Protein AF-A0A9X2NM20-F1 (afdb_monomer)

Structure (mmCIF, N/CA/C/O backbone):
data_AF-A0A9X2NM20-F1
#
_entry.id   AF-A0A9X2NM20-F1
#
loop_
_atom_site.group_PDB
_atom_site.id
_atom_site.type_symbol
_atom_site.label_atom_id
_atom_site.label_alt_id
_atom_site.label_comp_id
_atom_site.label_asym_id
_atom_site.label_entity_id
_atom_site.label_seq_id
_atom_site.pdbx_PDB_ins_code
_atom_site.Cartn_x
_atom_site.Cartn_y
_atom_site.Cartn_z
_atom_site.occupancy
_atom_site.B_iso_or_equiv
_atom_site.auth_seq_id
_atom_site.auth_comp_id
_atom_site.auth_asym_id
_atom_site.auth_atom_id
_atom_site.pdbx_PDB_model_num
ATOM 1 N N . MET A 1 1 ? 55.547 -13.280 -18.357 1.00 47.56 1 MET A N 1
ATOM 2 C CA . MET A 1 1 ? 55.412 -12.237 -19.401 1.00 47.56 1 MET A CA 1
ATOM 3 C C . MET A 1 1 ? 54.208 -12.623 -20.256 1.00 47.56 1 MET A C 1
ATOM 5 O O . MET A 1 1 ? 54.202 -13.721 -20.791 1.00 47.56 1 MET A O 1
ATOM 9 N N . ASN A 1 2 ? 53.124 -11.844 -20.185 1.00 47.16 2 ASN A N 1
ATOM 10 C CA . ASN A 1 2 ? 51.736 -12.338 -20.230 1.00 47.16 2 ASN A CA 1
ATOM 11 C C . ASN A 1 2 ? 51.101 -12.424 -21.632 1.00 47.16 2 ASN A C 1
ATOM 13 O O . ASN A 1 2 ? 51.219 -11.507 -22.440 1.00 47.16 2 ASN A O 1
ATOM 17 N N . ALA A 1 3 ? 50.306 -13.479 -21.854 1.00 53.62 3 ALA A N 1
ATOM 18 C CA . ALA A 1 3 ? 49.534 -13.765 -23.073 1.00 53.62 3 ALA A CA 1
ATOM 19 C C . ALA A 1 3 ? 48.538 -12.656 -23.494 1.00 53.62 3 ALA A C 1
ATOM 21 O O . ALA A 1 3 ? 48.136 -12.591 -24.657 1.00 53.62 3 ALA A O 1
ATOM 22 N N . ALA A 1 4 ? 48.196 -11.741 -22.581 1.00 52.97 4 ALA A N 1
ATOM 23 C CA . ALA A 1 4 ? 47.388 -10.555 -22.867 1.00 52.97 4 ALA A CA 1
ATOM 24 C C . ALA A 1 4 ? 48.055 -9.596 -23.877 1.00 52.97 4 ALA A C 1
ATOM 26 O O . ALA A 1 4 ? 47.356 -8.920 -24.630 1.00 52.97 4 ALA A O 1
ATOM 27 N N . ASP A 1 5 ? 49.390 -9.580 -23.953 1.00 53.25 5 ASP A N 1
ATOM 28 C CA . ASP A 1 5 ? 50.142 -8.668 -24.828 1.00 53.25 5 ASP A CA 1
ATOM 29 C C . ASP A 1 5 ? 50.216 -9.163 -26.291 1.00 53.25 5 ASP A C 1
ATOM 31 O O . ASP A 1 5 ? 50.317 -8.386 -27.242 1.00 53.25 5 ASP A O 1
ATOM 35 N N . HIS A 1 6 ? 50.063 -10.475 -26.511 1.00 55.12 6 HIS A N 1
ATOM 36 C CA . HIS A 1 6 ? 50.000 -11.044 -27.862 1.00 55.12 6 HIS A CA 1
ATOM 37 C C . HIS A 1 6 ? 48.630 -10.843 -28.529 1.00 55.12 6 HIS A C 1
ATOM 39 O O . HIS A 1 6 ? 48.564 -10.624 -29.744 1.00 55.12 6 HIS A O 1
ATOM 45 N N . MET A 1 7 ? 47.534 -10.843 -27.761 1.00 53.00 7 MET A N 1
ATOM 46 C CA . MET A 1 7 ? 46.189 -10.626 -28.313 1.00 53.00 7 MET A CA 1
ATOM 47 C C . MET A 1 7 ? 45.904 -9.155 -28.661 1.00 53.00 7 MET A C 1
ATOM 49 O O . MET A 1 7 ? 45.261 -8.871 -29.677 1.00 53.00 7 MET A O 1
ATOM 53 N N . THR A 1 8 ? 46.423 -8.198 -27.889 1.00 55.25 8 THR A N 1
ATOM 54 C CA . THR A 1 8 ? 46.275 -6.755 -28.167 1.00 55.25 8 THR A CA 1
ATOM 55 C C . THR A 1 8 ? 47.080 -6.316 -29.396 1.00 55.25 8 THR A C 1
ATOM 57 O O . THR A 1 8 ? 46.595 -5.515 -30.205 1.00 55.25 8 THR A O 1
ATOM 60 N N . LYS A 1 9 ? 48.270 -6.897 -29.605 1.00 53.84 9 LYS A N 1
ATOM 61 C CA . LYS A 1 9 ? 49.135 -6.625 -30.766 1.00 53.84 9 LYS A CA 1
ATOM 62 C C . LYS A 1 9 ? 48.526 -7.131 -32.079 1.00 53.84 9 LYS A C 1
ATOM 64 O O . LYS A 1 9 ? 48.524 -6.402 -33.072 1.00 53.84 9 LYS A O 1
ATOM 69 N N . GLY A 1 10 ? 47.919 -8.322 -32.078 1.00 55.28 10 GLY A N 1
ATOM 70 C CA . GLY A 1 10 ? 47.218 -8.874 -33.248 1.00 55.28 10 GLY A CA 1
ATOM 71 C C . GLY A 1 10 ? 46.002 -8.041 -33.679 1.00 55.28 10 GLY A C 1
ATOM 72 O O . GLY A 1 10 ? 45.815 -7.765 -34.868 1.00 55.28 10 GLY A O 1
ATOM 73 N N . ARG A 1 11 ? 45.215 -7.547 -32.713 1.00 53.44 11 ARG A N 1
ATOM 74 C CA . ARG A 1 11 ? 44.023 -6.728 -32.985 1.00 53.44 11 ARG A CA 1
ATOM 75 C C . ARG A 1 11 ? 44.385 -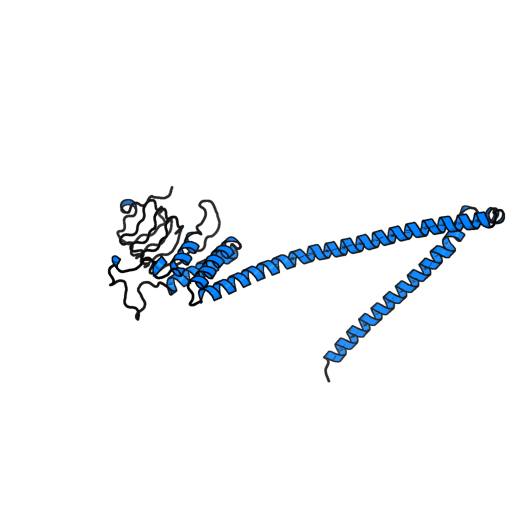5.345 -33.547 1.00 53.44 11 ARG A C 1
ATOM 77 O O . ARG A 1 11 ? 43.773 -4.938 -34.535 1.00 53.44 11 ARG A O 1
ATOM 84 N N . ARG A 1 12 ? 45.430 -4.689 -33.010 1.00 54.16 12 ARG A N 1
ATOM 85 C CA . ARG A 1 12 ? 45.984 -3.412 -33.525 1.00 54.16 12 ARG A CA 1
ATOM 86 C C . ARG A 1 12 ? 46.560 -3.522 -34.943 1.00 54.16 12 ARG A C 1
ATOM 88 O O . ARG A 1 12 ? 46.407 -2.592 -35.732 1.00 54.16 12 ARG A O 1
ATOM 95 N N . MET A 1 13 ? 47.188 -4.645 -35.299 1.00 53.97 13 MET A N 1
ATOM 96 C CA . MET A 1 13 ? 47.692 -4.843 -36.667 1.00 53.97 13 MET A CA 1
ATOM 97 C C . MET A 1 13 ? 46.561 -5.029 -37.691 1.00 53.97 13 MET A C 1
ATOM 99 O O . MET A 1 13 ? 46.682 -4.564 -38.824 1.00 53.97 13 MET A O 1
ATOM 103 N N . SER A 1 14 ? 45.447 -5.666 -37.309 1.00 57.41 14 SER A N 1
ATOM 104 C CA . SER A 1 14 ? 44.310 -5.888 -38.217 1.00 57.41 14 SER A CA 1
ATOM 105 C C . SER A 1 14 ? 43.528 -4.606 -38.533 1.00 57.41 14 SER A C 1
ATOM 107 O O . SER A 1 14 ? 43.127 -4.392 -39.677 1.00 57.41 14 SER A O 1
ATOM 109 N N . THR A 1 15 ? 43.355 -3.718 -37.548 1.00 58.53 15 THR A N 1
ATOM 110 C CA . THR A 1 15 ? 42.676 -2.428 -37.728 1.00 58.53 15 THR A CA 1
ATOM 111 C C . THR A 1 15 ? 43.525 -1.462 -38.547 1.00 58.53 15 THR A C 1
ATOM 113 O O . THR A 1 15 ? 42.990 -0.779 -39.416 1.00 58.53 15 THR A O 1
ATOM 116 N N . SER A 1 16 ? 44.848 -1.474 -38.352 1.00 65.81 16 SER A N 1
ATOM 117 C CA . SER A 1 16 ? 45.787 -0.680 -39.153 1.00 65.81 16 SER A CA 1
ATOM 118 C C . SER A 1 16 ? 45.801 -1.109 -40.627 1.00 65.81 16 SER A C 1
ATOM 120 O O . SER A 1 16 ? 45.670 -0.270 -41.516 1.00 65.81 16 SER A O 1
ATOM 122 N N . ARG A 1 17 ? 45.830 -2.421 -40.913 1.00 75.69 17 ARG A N 1
ATOM 123 C CA . ARG A 1 17 ? 45.740 -2.927 -42.297 1.00 75.69 17 ARG A CA 1
ATOM 124 C C . ARG A 1 17 ? 44.428 -2.534 -42.980 1.00 75.69 17 ARG A C 1
ATOM 126 O O . ARG A 1 17 ? 44.466 -2.109 -44.129 1.00 75.69 17 ARG A O 1
ATOM 133 N N . ARG A 1 18 ? 43.294 -2.610 -42.269 1.00 72.12 18 ARG A N 1
ATOM 134 C CA . ARG A 1 18 ? 41.985 -2.172 -42.790 1.00 72.12 18 ARG A CA 1
ATOM 135 C C . ARG A 1 18 ? 41.951 -0.668 -43.078 1.00 72.12 18 ARG A C 1
ATOM 137 O O . ARG A 1 18 ? 41.458 -0.270 -44.129 1.00 72.12 18 ARG A O 1
ATOM 144 N N . ALA A 1 19 ? 42.513 0.154 -42.193 1.00 72.56 19 ALA A N 1
ATOM 145 C CA . ALA A 1 19 ? 42.592 1.600 -42.393 1.00 72.56 19 ALA A CA 1
ATOM 146 C C . ALA A 1 19 ? 43.445 1.970 -43.620 1.00 72.56 19 ALA A C 1
ATOM 148 O O . ALA A 1 19 ? 43.026 2.794 -44.429 1.00 72.56 19 ALA A O 1
ATOM 149 N N . ILE A 1 20 ? 44.592 1.307 -43.810 1.00 83.00 20 ILE A N 1
ATOM 150 C CA . ILE A 1 20 ? 45.470 1.524 -44.971 1.00 83.00 20 ILE A CA 1
ATOM 151 C C . ILE A 1 20 ? 44.769 1.119 -46.275 1.00 83.00 20 ILE A C 1
ATOM 153 O O . ILE A 1 20 ? 44.799 1.877 -47.243 1.00 83.00 20 ILE A O 1
ATOM 157 N N . THR A 1 21 ? 44.089 -0.033 -46.311 1.00 82.69 21 THR A N 1
ATOM 158 C CA . THR A 1 21 ? 43.344 -0.456 -47.511 1.00 82.69 21 THR A CA 1
ATOM 159 C C . THR A 1 21 ? 42.208 0.501 -47.860 1.00 82.69 21 THR A C 1
ATOM 161 O O . THR A 1 21 ? 42.001 0.796 -49.033 1.00 82.69 21 THR A O 1
ATOM 164 N N . VAL A 1 22 ? 41.501 1.033 -46.858 1.00 80.75 22 VAL A N 1
ATOM 165 C CA . VAL A 1 22 ? 40.428 2.013 -47.078 1.00 80.75 22 VAL A CA 1
ATOM 166 C C . VAL A 1 22 ? 40.994 3.330 -47.609 1.00 80.75 22 VAL A C 1
ATOM 168 O O . VAL A 1 22 ? 40.450 3.882 -48.561 1.00 80.75 22 VAL A O 1
ATOM 171 N N . ALA A 1 23 ? 42.115 3.803 -47.059 1.00 79.12 23 ALA A N 1
ATOM 172 C CA . ALA A 1 23 ? 42.770 5.024 -47.523 1.00 79.12 23 ALA A CA 1
ATOM 173 C C . ALA A 1 23 ? 43.282 4.909 -48.972 1.00 79.12 23 ALA A C 1
ATOM 175 O O . ALA A 1 23 ? 43.113 5.843 -49.753 1.00 79.12 23 ALA A O 1
ATOM 176 N N . LEU A 1 24 ? 43.854 3.759 -49.353 1.00 87.88 24 LEU A N 1
ATOM 177 C CA . LEU A 1 24 ? 44.312 3.498 -50.726 1.00 87.88 24 LEU A CA 1
ATOM 178 C C . LEU A 1 24 ? 43.156 3.407 -51.730 1.00 87.88 24 LEU A C 1
ATOM 180 O O . LEU A 1 24 ? 43.259 3.914 -52.844 1.00 87.88 24 LEU A O 1
ATOM 184 N N . LEU A 1 25 ? 42.039 2.784 -51.348 1.00 85.62 25 LEU A N 1
ATOM 185 C CA . LEU A 1 25 ? 40.850 2.743 -52.201 1.00 85.62 25 LEU A CA 1
ATOM 186 C C . LEU A 1 25 ? 40.234 4.137 -52.370 1.00 85.62 25 LEU A C 1
ATOM 188 O O . LEU A 1 25 ? 39.820 4.491 -53.472 1.00 85.62 25 LEU A O 1
ATOM 192 N N . ALA A 1 26 ? 40.224 4.946 -51.309 1.00 76.94 26 ALA A N 1
ATOM 193 C CA . ALA A 1 26 ? 39.744 6.322 -51.365 1.00 76.94 26 ALA A CA 1
ATOM 194 C C . ALA A 1 26 ? 40.619 7.207 -52.271 1.00 76.94 26 ALA A C 1
ATOM 196 O O . ALA A 1 26 ? 40.085 7.983 -53.064 1.00 76.94 26 ALA A O 1
ATOM 197 N N . SER A 1 27 ? 41.949 7.072 -52.210 1.00 83.31 27 SER A N 1
ATOM 198 C CA . SER A 1 27 ? 42.856 7.837 -53.076 1.00 83.31 27 SER A CA 1
ATOM 199 C C . SER A 1 27 ? 42.759 7.415 -54.545 1.00 83.31 27 SER A C 1
ATOM 201 O O . SER A 1 27 ? 42.748 8.275 -55.426 1.00 83.31 27 SER A O 1
ATOM 203 N N . LEU A 1 28 ? 42.609 6.116 -54.823 1.00 89.94 28 LEU A N 1
ATOM 204 C CA . LEU A 1 28 ? 42.392 5.610 -56.179 1.00 89.94 28 LEU A CA 1
ATOM 205 C C . LEU A 1 28 ? 41.055 6.095 -56.760 1.00 89.94 28 LEU A C 1
ATOM 207 O O . LEU A 1 28 ? 41.001 6.516 -57.915 1.00 89.94 28 LEU A O 1
ATOM 211 N N . ALA A 1 29 ? 39.991 6.087 -55.954 1.00 81.81 29 ALA A N 1
ATOM 212 C CA . ALA A 1 29 ? 38.688 6.610 -56.353 1.00 81.81 29 ALA A CA 1
ATOM 213 C C . ALA A 1 29 ? 38.750 8.116 -56.661 1.00 81.81 29 ALA A C 1
ATOM 215 O O . ALA A 1 29 ? 38.189 8.559 -57.662 1.00 81.81 29 ALA A O 1
ATOM 216 N N . LEU A 1 30 ? 39.487 8.892 -55.858 1.00 82.81 30 LEU A N 1
ATOM 217 C CA . LEU A 1 30 ? 39.700 10.323 -56.090 1.00 82.81 30 LEU A CA 1
ATOM 218 C C . LEU A 1 30 ? 40.484 10.592 -57.387 1.00 82.81 30 LEU A C 1
ATOM 220 O O . LEU A 1 30 ? 40.147 11.503 -58.139 1.00 82.81 30 LEU A O 1
ATOM 224 N N . LEU A 1 31 ? 41.502 9.784 -57.686 1.00 85.44 31 LEU A N 1
ATOM 225 C CA . LEU A 1 31 ? 42.258 9.883 -58.938 1.00 85.44 31 LEU A CA 1
ATOM 226 C C . LEU A 1 31 ? 41.392 9.560 -60.162 1.00 85.44 31 LEU A C 1
ATOM 228 O O . LEU A 1 31 ? 41.393 10.317 -61.134 1.00 85.44 31 LEU A O 1
ATOM 232 N N . ALA A 1 32 ? 40.618 8.473 -60.103 1.00 81.44 32 ALA A N 1
ATOM 233 C CA . ALA A 1 32 ? 39.680 8.108 -61.164 1.00 81.44 32 ALA A CA 1
ATOM 234 C C . ALA A 1 32 ? 38.622 9.203 -61.386 1.00 81.44 32 ALA A C 1
ATOM 236 O O . ALA A 1 32 ? 38.262 9.511 -62.522 1.00 81.44 32 ALA A O 1
ATOM 237 N N . PHE A 1 33 ? 38.175 9.839 -60.304 1.00 79.69 33 PHE A N 1
ATOM 238 C CA . PHE A 1 33 ? 37.236 10.951 -60.330 1.00 79.69 33 PHE A CA 1
ATOM 239 C C . PHE A 1 33 ? 37.792 12.189 -61.051 1.00 79.69 33 PHE A C 1
ATOM 241 O O . PHE A 1 33 ? 37.138 12.730 -61.945 1.00 79.69 33 PHE A O 1
ATOM 248 N N . VAL A 1 34 ? 39.021 12.602 -60.726 1.00 80.19 34 VAL A N 1
ATOM 249 C CA . VAL A 1 34 ? 39.691 13.732 -61.394 1.00 80.19 34 VAL A CA 1
ATOM 250 C C . VAL A 1 34 ? 39.911 13.441 -62.881 1.00 80.19 34 VAL A C 1
ATOM 252 O O . VAL A 1 34 ? 39.651 14.303 -63.721 1.00 80.19 34 VAL A O 1
ATOM 255 N N . ALA A 1 35 ? 40.319 12.217 -63.228 1.00 79.12 35 ALA A N 1
ATOM 256 C CA . ALA A 1 35 ? 40.476 11.804 -64.622 1.00 79.12 35 ALA A CA 1
ATOM 257 C C . ALA A 1 35 ? 39.140 11.835 -65.388 1.00 79.12 35 ALA A C 1
ATOM 259 O O . ALA A 1 35 ? 39.087 12.287 -66.530 1.00 79.12 35 ALA A O 1
ATOM 260 N N . CYS A 1 36 ? 38.047 11.417 -64.749 1.00 78.12 36 CYS A N 1
ATOM 261 C CA . CYS A 1 36 ? 36.710 11.466 -65.332 1.00 78.12 36 CYS A CA 1
ATOM 262 C C . CYS A 1 36 ? 36.299 12.910 -65.671 1.00 78.12 36 CYS A C 1
ATOM 264 O O . CYS A 1 36 ? 35.912 13.195 -66.800 1.00 78.12 36 CYS A O 1
ATOM 266 N N . ILE A 1 37 ? 36.482 13.858 -64.750 1.00 76.00 37 ILE A N 1
ATOM 267 C CA . ILE A 1 37 ? 36.138 15.270 -64.994 1.00 76.00 37 ILE A CA 1
ATOM 268 C C . ILE A 1 37 ? 37.028 15.897 -66.077 1.00 76.00 37 ILE A C 1
ATOM 270 O O . ILE A 1 37 ? 36.540 16.671 -66.897 1.00 76.00 37 ILE A O 1
ATOM 274 N N . ALA A 1 38 ? 38.320 15.560 -66.107 1.00 76.38 38 ALA A N 1
ATOM 275 C CA . ALA A 1 38 ? 39.267 16.162 -67.043 1.00 76.38 38 ALA A CA 1
ATOM 276 C C . ALA A 1 38 ? 39.129 15.632 -68.482 1.00 76.38 38 ALA A C 1
ATOM 278 O O . ALA A 1 38 ? 39.274 16.395 -69.437 1.00 76.38 38 ALA A O 1
ATOM 279 N N . PHE A 1 39 ? 38.862 14.334 -68.656 1.00 80.81 39 PHE A N 1
ATOM 280 C CA . PHE A 1 39 ? 38.941 13.682 -69.969 1.00 80.81 39 PHE A CA 1
ATOM 281 C C . PHE A 1 39 ? 37.581 13.352 -70.586 1.00 80.81 39 PHE A C 1
ATOM 283 O O . PHE A 1 39 ? 37.457 13.332 -71.813 1.00 80.81 39 PHE A O 1
ATOM 290 N N . LEU A 1 40 ? 36.551 13.119 -69.771 1.00 78.81 40 LEU A N 1
ATOM 291 C CA . LEU A 1 40 ? 35.248 12.668 -70.258 1.00 78.81 40 LEU A CA 1
ATOM 292 C C . LEU A 1 40 ? 34.496 13.742 -71.072 1.00 78.81 40 LEU A C 1
ATOM 294 O O . LEU A 1 40 ? 33.964 13.383 -72.121 1.00 78.81 40 LEU A O 1
ATOM 298 N N . PRO A 1 41 ? 34.528 15.048 -70.726 1.00 79.31 41 PRO A N 1
ATOM 299 C CA . PRO A 1 41 ? 33.932 16.094 -71.565 1.00 79.31 41 PRO A CA 1
ATOM 300 C C . PRO A 1 41 ? 34.521 16.146 -72.982 1.00 79.31 41 PRO A C 1
ATOM 302 O O . PRO A 1 41 ? 33.793 16.226 -73.970 1.00 79.31 41 PRO A O 1
ATOM 305 N N . ALA A 1 42 ? 35.848 16.040 -73.092 1.00 76.44 42 ALA A N 1
ATOM 306 C CA . ALA A 1 42 ? 36.543 16.034 -74.376 1.00 76.44 42 ALA A CA 1
ATOM 307 C C . ALA A 1 42 ? 36.265 14.751 -75.180 1.00 76.44 42 ALA A C 1
ATOM 309 O O . ALA A 1 42 ? 36.197 14.795 -76.409 1.00 76.44 42 ALA A O 1
ATOM 310 N N . LEU A 1 43 ? 36.096 13.611 -74.500 1.00 78.38 43 LEU A N 1
ATOM 311 C CA . LEU A 1 43 ? 35.732 12.340 -75.127 1.00 78.38 43 LEU A CA 1
ATOM 312 C C . LEU A 1 43 ? 34.307 12.383 -75.695 1.00 78.38 43 LEU A C 1
ATOM 314 O O . LEU A 1 43 ? 34.112 12.013 -76.850 1.00 78.38 43 LEU A O 1
ATOM 318 N N . VAL A 1 44 ? 33.338 12.878 -74.919 1.00 75.62 44 VAL A N 1
ATOM 319 C CA . VAL A 1 44 ? 31.928 12.989 -75.332 1.00 75.62 44 VAL A CA 1
ATOM 320 C C . VAL A 1 44 ? 31.792 13.877 -76.566 1.00 75.62 44 VAL A C 1
ATOM 322 O O . VAL A 1 44 ? 31.185 13.455 -77.543 1.00 75.62 44 VAL A O 1
ATOM 325 N N . ILE A 1 45 ? 32.441 15.045 -76.590 1.00 72.62 45 ILE A N 1
ATOM 326 C CA . ILE A 1 45 ? 32.404 15.951 -77.753 1.00 72.62 45 ILE A CA 1
ATOM 327 C C . ILE A 1 45 ? 32.984 15.290 -79.012 1.00 72.62 45 ILE A C 1
ATOM 329 O O . ILE A 1 45 ? 32.440 15.452 -80.105 1.00 72.62 45 ILE A O 1
ATOM 333 N N . ARG A 1 46 ? 34.080 14.526 -78.881 1.00 71.56 46 ARG A N 1
ATOM 334 C CA . ARG A 1 46 ? 34.686 13.813 -80.021 1.00 71.56 46 ARG A CA 1
ATOM 335 C C . ARG A 1 46 ? 33.786 12.712 -80.573 1.00 71.56 46 ARG A C 1
ATOM 337 O O . ARG A 1 46 ? 33.801 12.498 -81.784 1.00 71.56 46 ARG A O 1
ATOM 344 N N . VAL A 1 47 ? 33.064 12.009 -79.700 1.00 74.00 47 VAL A N 1
ATOM 345 C CA . VAL A 1 47 ? 32.160 10.914 -80.078 1.00 74.00 47 VAL A CA 1
ATOM 346 C C . VAL A 1 47 ? 30.856 11.454 -80.672 1.00 74.00 47 VAL A C 1
ATOM 348 O O . VAL A 1 47 ? 30.401 10.919 -81.676 1.00 74.00 47 VAL A O 1
ATOM 351 N N . ASP A 1 48 ? 30.296 12.524 -80.106 1.00 66.44 48 ASP A N 1
ATOM 352 C CA . ASP A 1 48 ? 28.970 13.047 -80.467 1.00 66.44 48 ASP A CA 1
ATOM 353 C C . ASP A 1 48 ? 28.987 13.945 -81.721 1.00 66.44 48 ASP A C 1
ATOM 355 O O . ASP A 1 48 ? 28.159 13.804 -82.616 1.00 66.44 48 ASP A O 1
ATOM 359 N N . ILE A 1 49 ? 29.979 14.836 -81.853 1.00 62.03 49 ILE A N 1
ATOM 360 C CA . ILE A 1 49 ? 30.049 15.811 -82.964 1.00 62.03 49 ILE A CA 1
ATOM 361 C C . ILE A 1 49 ? 30.881 15.276 -84.153 1.00 62.03 49 ILE A C 1
ATOM 363 O O . ILE A 1 49 ? 30.798 15.795 -85.272 1.00 62.03 49 ILE A O 1
ATOM 367 N N . GLY A 1 50 ? 31.658 14.207 -83.939 1.00 63.72 50 GLY A N 1
ATOM 368 C CA . GLY A 1 50 ? 32.547 13.597 -84.928 1.00 63.72 50 GLY A CA 1
ATOM 369 C C . GLY A 1 50 ? 33.840 14.397 -85.161 1.00 63.72 50 GLY A C 1
ATOM 370 O O . GLY A 1 50 ? 33.850 15.628 -85.239 1.00 63.72 50 GLY A O 1
ATOM 371 N N . SER A 1 51 ? 34.968 13.693 -85.312 1.00 60.69 51 SER A N 1
ATOM 372 C CA . SER A 1 51 ? 36.321 14.285 -85.393 1.00 60.69 51 SER A CA 1
ATOM 373 C C . SER A 1 51 ? 36.509 15.314 -86.520 1.00 60.69 51 SER A C 1
ATOM 375 O O . SER A 1 51 ? 37.371 16.191 -86.419 1.00 60.69 51 SER A O 1
ATOM 377 N N . SER A 1 52 ? 35.690 15.239 -87.569 1.00 55.66 52 SER A N 1
ATOM 378 C CA . SER A 1 52 ? 35.738 16.123 -88.735 1.00 55.66 52 SER A CA 1
ATOM 379 C C . SER A 1 52 ? 35.159 17.520 -88.476 1.00 55.66 52 SER A C 1
ATOM 381 O O . SER A 1 52 ? 35.680 18.483 -89.029 1.00 55.66 52 SER A O 1
ATOM 383 N N . ARG A 1 53 ? 34.138 17.664 -87.615 1.00 56.41 53 ARG A N 1
ATOM 384 C CA . ARG A 1 53 ? 33.545 18.971 -87.253 1.00 56.41 53 ARG A CA 1
ATOM 385 C C . ARG A 1 53 ? 34.296 19.672 -86.122 1.00 56.41 53 ARG A C 1
ATOM 387 O O . ARG A 1 53 ? 34.329 20.896 -86.080 1.00 56.41 53 ARG A O 1
ATOM 394 N N . VAL A 1 54 ? 34.972 18.922 -85.252 1.00 59.62 54 VAL A N 1
ATOM 395 C CA . VAL A 1 54 ? 35.821 19.495 -84.188 1.00 59.62 54 VAL A CA 1
ATOM 396 C C . VAL A 1 54 ? 37.000 20.286 -84.773 1.00 59.62 54 VAL A C 1
ATOM 398 O O . VAL A 1 54 ? 37.396 21.302 -84.214 1.00 59.62 54 VAL A O 1
ATOM 401 N N . LYS A 1 55 ? 37.527 19.872 -85.935 1.00 60.25 55 LYS A N 1
ATOM 402 C CA . LYS A 1 55 ? 38.607 20.586 -86.643 1.00 60.25 55 LYS A CA 1
ATOM 403 C C . LYS A 1 55 ? 38.176 21.925 -87.253 1.00 60.25 55 LYS A C 1
ATOM 405 O O . LYS A 1 55 ? 39.042 22.717 -87.605 1.00 60.25 55 LYS A O 1
ATOM 410 N N . THR A 1 56 ? 36.872 22.166 -87.393 1.00 58.09 56 THR A N 1
ATOM 411 C CA . THR A 1 56 ? 36.314 23.397 -87.976 1.00 58.09 56 THR A CA 1
ATOM 412 C C . THR A 1 56 ? 35.785 24.384 -86.931 1.00 58.09 56 THR A C 1
ATOM 414 O O . THR A 1 56 ? 35.366 25.473 -87.304 1.00 58.09 56 THR A O 1
ATOM 417 N N . MET A 1 57 ? 35.791 24.027 -85.640 1.00 60.88 57 MET A N 1
ATOM 418 C CA . MET A 1 57 ? 35.347 24.907 -84.550 1.00 60.88 57 MET A CA 1
ATOM 419 C C . MET A 1 57 ? 36.460 25.871 -84.134 1.00 60.88 57 MET A C 1
ATOM 421 O O . MET A 1 57 ? 37.635 25.499 -84.091 1.00 60.88 57 MET A O 1
ATOM 425 N N . SER A 1 58 ? 36.095 27.103 -83.776 1.00 70.00 58 SER A N 1
ATOM 426 C CA . SER A 1 58 ? 37.044 28.036 -83.168 1.00 70.00 58 SER A CA 1
ATOM 427 C C . SER A 1 58 ? 37.483 27.524 -81.787 1.00 70.00 58 SER A C 1
ATOM 429 O O . SER A 1 58 ? 36.713 26.884 -81.063 1.00 70.00 58 SER A O 1
ATOM 431 N N . ALA A 1 59 ? 38.728 27.805 -81.386 1.00 72.38 59 ALA A N 1
ATOM 432 C CA . ALA A 1 59 ? 39.273 27.343 -80.102 1.00 72.38 59 ALA A CA 1
ATOM 433 C C . ALA A 1 59 ? 38.408 27.767 -78.893 1.00 72.38 59 ALA A C 1
ATOM 435 O O . ALA A 1 59 ? 38.344 27.064 -77.884 1.00 72.38 59 ALA A O 1
ATOM 436 N N . THR A 1 60 ? 37.695 28.888 -79.020 1.00 72.00 60 THR A N 1
ATOM 437 C CA . THR A 1 60 ? 36.762 29.430 -78.027 1.00 72.00 60 THR A CA 1
ATOM 438 C C . THR A 1 60 ? 35.450 28.642 -77.923 1.00 72.00 60 THR A C 1
ATOM 440 O O . THR A 1 60 ? 34.945 28.445 -76.816 1.00 72.00 60 THR A O 1
ATOM 443 N N . GLU A 1 61 ? 34.909 28.133 -79.033 1.00 72.62 61 GLU A N 1
ATOM 444 C CA . GLU A 1 61 ? 33.678 27.318 -79.043 1.00 72.62 61 GLU A CA 1
ATOM 445 C C . GLU A 1 61 ? 33.919 25.913 -78.471 1.00 72.62 61 GLU A C 1
ATOM 447 O O . GLU A 1 61 ? 33.090 25.377 -77.739 1.00 72.62 61 GLU A O 1
ATOM 452 N N . TYR A 1 62 ? 35.091 25.327 -78.732 1.00 73.06 62 TYR A N 1
ATOM 453 C CA . TYR A 1 62 ? 35.471 24.046 -78.131 1.00 73.06 62 TYR A CA 1
ATOM 454 C C . TYR A 1 62 ? 35.673 24.166 -76.611 1.00 73.06 62 TYR A C 1
ATOM 456 O O . TYR A 1 62 ? 35.193 23.327 -75.847 1.00 73.06 62 TYR A O 1
ATOM 464 N N . ALA A 1 63 ? 36.340 25.232 -76.153 1.00 72.50 63 ALA A N 1
ATOM 465 C CA . ALA A 1 63 ? 36.582 25.464 -74.729 1.00 72.50 63 ALA A CA 1
ATOM 466 C C . ALA A 1 63 ? 35.281 25.678 -73.932 1.00 72.50 63 ALA A C 1
ATOM 468 O O . ALA A 1 63 ? 35.140 25.158 -72.824 1.00 72.50 63 ALA A O 1
ATOM 469 N N . THR A 1 64 ? 34.310 26.398 -74.498 1.00 73.88 64 THR A N 1
ATOM 470 C CA . THR A 1 64 ? 33.002 26.634 -73.862 1.00 73.88 64 THR A CA 1
ATOM 471 C C . THR A 1 64 ? 32.150 25.364 -73.788 1.00 73.88 64 THR A C 1
ATOM 473 O O . THR A 1 64 ? 31.565 25.095 -72.737 1.00 73.88 64 THR A O 1
ATOM 476 N N . ALA A 1 65 ? 32.147 24.532 -74.836 1.00 70.69 65 ALA A N 1
ATOM 477 C CA . ALA A 1 65 ? 31.451 23.241 -74.837 1.00 70.69 65 ALA A CA 1
ATOM 478 C C . ALA A 1 65 ? 32.027 22.259 -73.799 1.00 70.69 65 ALA A C 1
ATOM 480 O O . ALA A 1 65 ? 31.279 21.659 -73.024 1.00 70.69 65 ALA A O 1
ATOM 481 N N . VAL A 1 66 ? 33.360 22.142 -73.723 1.00 75.56 66 VAL A N 1
ATOM 482 C CA . VAL A 1 66 ? 34.048 21.310 -72.717 1.00 75.56 66 VAL A CA 1
ATOM 483 C C . VAL A 1 66 ? 33.714 21.780 -71.298 1.00 75.56 66 VAL A C 1
ATOM 485 O O . VAL A 1 66 ? 33.390 20.959 -70.438 1.00 75.56 66 VAL A O 1
ATOM 488 N N . ASN A 1 67 ? 33.747 23.093 -71.052 1.00 73.62 67 ASN A N 1
ATOM 489 C CA . ASN A 1 67 ? 33.480 23.656 -69.728 1.00 73.62 67 ASN A CA 1
ATOM 490 C C . ASN A 1 67 ? 32.014 23.467 -69.288 1.00 73.62 67 ASN A C 1
ATOM 492 O O . ASN A 1 67 ? 31.749 23.192 -68.121 1.00 73.62 67 ASN A O 1
ATOM 496 N N . SER A 1 68 ? 31.056 23.551 -70.218 1.00 75.75 68 SER A N 1
ATOM 497 C CA . SER A 1 68 ? 29.629 23.335 -69.933 1.00 75.75 68 SER A CA 1
ATOM 498 C C . SER A 1 68 ? 29.314 21.885 -69.526 1.00 75.75 68 SER A C 1
ATOM 500 O O . SER A 1 68 ? 28.618 21.650 -68.530 1.00 75.75 68 SER A O 1
ATOM 502 N N . ILE A 1 69 ? 29.887 20.903 -70.235 1.00 74.06 69 ILE A N 1
ATOM 503 C CA . ILE A 1 69 ? 29.753 19.477 -69.892 1.00 74.06 69 ILE A CA 1
ATOM 504 C C . ILE A 1 69 ? 30.453 19.183 -68.558 1.00 74.06 69 ILE A C 1
ATOM 506 O O . ILE A 1 69 ? 29.892 18.489 -67.709 1.00 74.06 69 ILE A O 1
ATOM 510 N N . GLY A 1 70 ? 31.638 19.765 -68.333 1.00 75.62 70 GLY A N 1
ATOM 511 C CA . GLY A 1 70 ? 32.349 19.675 -67.055 1.00 75.62 70 GLY A CA 1
ATOM 512 C C . GLY A 1 70 ? 31.522 20.205 -65.876 1.00 75.62 70 GLY A C 1
ATOM 513 O O . GLY A 1 70 ? 31.411 19.533 -64.851 1.00 75.62 70 GLY A O 1
ATOM 514 N N . GLY A 1 71 ? 30.872 21.362 -66.039 1.00 72.88 71 GLY A N 1
ATOM 515 C CA . GLY A 1 71 ? 29.981 21.946 -65.030 1.00 72.88 71 GLY A CA 1
ATOM 516 C C . GLY A 1 71 ? 28.753 21.082 -64.716 1.00 72.88 71 GLY A C 1
ATOM 517 O O . GLY A 1 71 ? 28.401 20.918 -63.548 1.00 72.88 71 GLY A O 1
ATOM 518 N N . SER A 1 72 ? 28.142 20.467 -65.732 1.00 75.19 72 SER A N 1
ATOM 519 C CA . SER A 1 72 ? 26.971 19.589 -65.559 1.00 75.19 72 SER A CA 1
ATOM 520 C C . SER A 1 72 ? 27.326 18.273 -64.854 1.00 75.19 72 SER A C 1
ATOM 522 O O . SER A 1 72 ? 26.592 17.816 -63.976 1.00 75.19 72 SER A O 1
ATOM 524 N N . LEU A 1 73 ? 28.485 17.686 -65.178 1.00 74.69 73 LEU A N 1
ATOM 525 C CA . LEU A 1 73 ? 29.004 16.497 -64.490 1.00 74.69 73 LEU A CA 1
ATOM 526 C C . LEU A 1 73 ? 29.280 16.785 -63.010 1.00 74.69 73 LEU A C 1
ATOM 528 O O . LEU A 1 73 ? 28.861 16.012 -62.147 1.00 74.69 73 LEU A O 1
ATOM 532 N N . LEU A 1 74 ? 29.922 17.919 -62.708 1.00 78.56 74 LEU A N 1
ATOM 533 C CA . LEU A 1 74 ? 30.176 18.362 -61.333 1.00 78.56 74 LEU A CA 1
ATOM 534 C C . LEU A 1 74 ? 28.878 18.508 -60.523 1.00 78.56 74 LEU A C 1
ATOM 536 O O . LEU A 1 74 ? 28.820 18.056 -59.379 1.00 78.56 74 LEU A O 1
ATOM 540 N N . GLN A 1 75 ? 27.823 19.076 -61.113 1.00 76.25 75 GLN A N 1
ATOM 541 C CA . GLN A 1 75 ? 26.512 19.190 -60.462 1.00 76.25 75 GLN A CA 1
ATOM 542 C C . GLN A 1 75 ? 25.854 17.824 -60.215 1.00 76.25 75 GLN A C 1
ATOM 544 O O . GLN A 1 75 ? 25.334 17.587 -59.124 1.00 76.25 75 GLN A O 1
ATOM 549 N N . GLY A 1 76 ? 25.917 16.902 -61.182 1.00 78.62 76 GLY A N 1
ATOM 550 C CA . GLY A 1 76 ? 25.387 15.543 -61.023 1.00 78.62 76 GLY A CA 1
ATOM 551 C C . GLY A 1 76 ? 26.079 14.766 -59.898 1.00 78.62 76 GLY A C 1
ATOM 552 O O . GLY A 1 76 ? 25.424 14.119 -59.080 1.00 78.62 76 GLY A O 1
ATOM 553 N N . ILE A 1 77 ? 27.404 14.899 -59.797 1.00 81.25 77 ILE A N 1
ATOM 554 C CA . ILE A 1 77 ? 28.194 14.322 -58.705 1.00 81.25 77 ILE A CA 1
ATOM 555 C C . ILE A 1 77 ? 27.804 14.940 -57.360 1.00 81.25 77 ILE A C 1
ATOM 557 O O . ILE A 1 77 ? 27.610 14.211 -56.386 1.00 81.25 77 ILE A O 1
ATOM 561 N N . ALA A 1 78 ? 27.685 16.269 -57.294 1.00 76.25 78 ALA A N 1
ATOM 562 C CA . ALA A 1 78 ? 27.283 16.957 -56.072 1.00 76.25 78 ALA A CA 1
ATOM 563 C C . ALA A 1 78 ? 25.913 16.456 -55.582 1.00 76.25 78 ALA A C 1
ATOM 565 O O . ALA A 1 78 ? 25.754 16.164 -54.396 1.00 76.25 78 ALA A O 1
ATOM 566 N N . GLY A 1 79 ? 24.958 16.247 -56.496 1.00 82.12 79 GLY A N 1
ATOM 567 C CA . GLY A 1 79 ? 23.661 15.641 -56.186 1.00 82.12 79 GLY A CA 1
ATOM 568 C C . GLY A 1 79 ? 23.774 14.221 -55.617 1.00 82.12 79 GLY A C 1
ATOM 569 O O . GLY A 1 79 ? 23.177 13.918 -54.583 1.00 82.12 79 GLY A O 1
ATOM 570 N N . ALA A 1 80 ? 24.588 13.356 -56.228 1.00 81.88 80 ALA A N 1
ATOM 571 C CA . ALA A 1 80 ? 24.808 11.991 -55.740 1.00 81.88 80 ALA A CA 1
ATOM 572 C C . ALA A 1 80 ? 25.478 11.952 -54.350 1.00 81.88 80 ALA A C 1
ATOM 574 O O . ALA A 1 80 ? 25.121 11.127 -53.500 1.00 81.88 80 ALA A O 1
ATOM 575 N N . ALA A 1 81 ? 26.415 12.868 -54.087 1.00 83.19 81 ALA A N 1
ATOM 576 C CA . ALA A 1 81 ? 27.064 13.011 -52.785 1.00 83.19 81 ALA A CA 1
ATOM 577 C C . ALA A 1 81 ? 26.072 13.440 -51.691 1.00 83.19 81 ALA A C 1
ATOM 579 O O . ALA A 1 81 ? 26.090 12.883 -50.588 1.00 83.19 81 ALA A O 1
ATOM 580 N N . VAL A 1 82 ? 25.164 14.372 -52.004 1.00 90.94 82 VAL A N 1
ATOM 581 C CA . VAL A 1 82 ? 24.077 14.779 -51.101 1.00 90.94 82 VAL A CA 1
ATOM 582 C C . VAL A 1 82 ? 23.149 13.601 -50.799 1.00 90.94 82 VAL A C 1
ATOM 584 O O . VAL A 1 82 ? 22.866 13.349 -49.631 1.00 90.94 82 VAL A O 1
ATOM 587 N N . LEU A 1 83 ? 22.735 12.825 -51.808 1.00 87.50 83 LEU A N 1
ATOM 588 C CA . LEU A 1 83 ? 21.862 11.657 -51.614 1.00 87.50 83 LEU A CA 1
ATOM 589 C C . LEU A 1 83 ? 22.512 10.571 -50.750 1.00 87.50 83 LEU A C 1
ATOM 591 O O . LEU A 1 83 ? 21.869 10.015 -49.861 1.00 87.50 83 LEU A O 1
ATOM 595 N N . THR A 1 84 ? 23.798 10.297 -50.967 1.00 84.56 84 THR A N 1
ATOM 596 C CA . THR A 1 84 ? 24.552 9.315 -50.173 1.00 84.56 84 THR A CA 1
ATOM 597 C C . THR A 1 84 ? 24.689 9.772 -48.722 1.00 84.56 84 THR A C 1
ATOM 599 O O . THR A 1 84 ? 24.508 8.980 -47.795 1.00 84.56 84 THR A O 1
ATOM 602 N N . SER A 1 85 ? 24.947 11.065 -48.515 1.00 83.31 85 SER A N 1
ATOM 603 C CA . SER A 1 85 ? 25.033 11.665 -47.181 1.00 83.31 85 SER A CA 1
ATOM 604 C C . SER A 1 85 ? 23.676 11.645 -46.469 1.00 83.31 85 SER A C 1
ATOM 606 O O . SER A 1 85 ? 23.604 11.270 -45.300 1.00 83.31 85 SER A O 1
ATOM 608 N N . ALA A 1 86 ? 22.590 11.964 -47.180 1.00 90.12 86 ALA A N 1
ATOM 609 C CA . ALA A 1 86 ? 21.224 11.894 -46.666 1.00 90.12 86 ALA A CA 1
ATOM 610 C C . ALA A 1 86 ? 20.822 10.456 -46.303 1.00 90.12 86 ALA A C 1
ATOM 612 O O . ALA A 1 86 ? 20.252 10.229 -45.237 1.00 90.12 86 ALA A O 1
ATOM 613 N N . TYR A 1 87 ? 21.173 9.470 -47.135 1.00 91.12 87 TYR A N 1
ATOM 614 C CA . TYR A 1 87 ? 20.954 8.054 -46.839 1.00 91.12 87 TYR A CA 1
ATOM 615 C C . TYR A 1 87 ? 21.748 7.598 -45.608 1.00 91.12 87 TYR A C 1
ATOM 617 O O . TYR A 1 87 ? 21.202 6.913 -44.744 1.00 91.12 87 TYR A O 1
ATOM 625 N N . GLY A 1 88 ? 23.016 8.006 -45.491 1.00 92.75 88 GLY A N 1
ATOM 626 C CA . GLY A 1 88 ? 23.844 7.734 -44.316 1.00 92.75 88 GLY A CA 1
ATOM 627 C C . GLY A 1 88 ? 23.248 8.324 -43.036 1.00 92.75 88 GLY A C 1
ATOM 628 O O . GLY A 1 88 ? 23.111 7.611 -42.041 1.00 92.75 88 GLY A O 1
ATOM 629 N N . ALA A 1 89 ? 22.816 9.587 -43.086 1.00 88.75 89 ALA A N 1
ATOM 630 C CA . ALA A 1 89 ? 22.150 10.262 -41.974 1.00 88.75 89 ALA A CA 1
ATOM 631 C C . ALA A 1 89 ? 20.823 9.582 -41.595 1.00 88.75 89 ALA A C 1
ATOM 633 O O . ALA A 1 89 ? 20.577 9.330 -40.416 1.00 88.75 89 ALA A O 1
ATOM 634 N N . TRP A 1 90 ? 19.994 9.216 -42.579 1.00 88.38 90 TRP A N 1
ATOM 635 C CA . TRP A 1 90 ? 18.746 8.482 -42.352 1.00 88.38 90 TRP A CA 1
ATOM 636 C C . TRP A 1 90 ? 19.001 7.109 -41.727 1.00 88.38 90 TRP A C 1
ATOM 638 O O . TRP A 1 90 ? 18.354 6.737 -40.748 1.00 88.38 90 TRP A O 1
ATOM 648 N N . ARG A 1 91 ? 19.994 6.372 -42.232 1.00 87.62 91 ARG A N 1
ATOM 649 C CA . ARG A 1 91 ? 20.390 5.072 -41.689 1.00 87.62 91 ARG A CA 1
ATOM 650 C C . ARG A 1 91 ? 20.881 5.201 -40.248 1.00 87.62 91 ARG A C 1
ATOM 652 O O . ARG A 1 91 ? 20.456 4.429 -39.392 1.00 87.62 91 ARG A O 1
ATOM 659 N N . GLN A 1 92 ? 21.718 6.192 -39.957 1.00 84.88 92 GLN A N 1
ATOM 660 C CA . GLN A 1 92 ? 22.196 6.462 -38.602 1.00 84.88 92 GLN A CA 1
ATOM 661 C C . GLN A 1 92 ? 21.045 6.826 -37.656 1.00 84.88 92 GLN A C 1
ATOM 663 O O . GLN A 1 92 ? 20.951 6.274 -36.562 1.00 84.88 92 GLN A O 1
ATOM 668 N N . LEU A 1 93 ? 20.121 7.683 -38.098 1.00 81.56 93 LEU A N 1
ATOM 669 C CA . LEU A 1 93 ? 18.923 8.028 -37.339 1.00 81.56 93 LEU A CA 1
ATOM 670 C C . LEU A 1 93 ? 18.042 6.797 -37.078 1.00 81.56 93 LEU A C 1
ATOM 672 O O . LEU A 1 93 ? 17.591 6.600 -35.954 1.00 81.56 93 LEU A O 1
ATOM 676 N N . SER A 1 94 ? 17.836 5.940 -38.080 1.00 78.44 94 SER A N 1
ATOM 677 C CA . SER A 1 94 ? 17.028 4.724 -37.941 1.00 78.44 94 SER A CA 1
ATOM 678 C C . SER A 1 94 ? 17.608 3.750 -36.905 1.00 78.44 94 SER A C 1
ATOM 680 O O . SER A 1 94 ? 16.863 3.229 -36.074 1.00 78.44 94 SER A O 1
ATOM 682 N N . HIS A 1 95 ? 18.936 3.587 -36.868 1.00 75.31 95 HIS A N 1
ATOM 683 C CA . HIS A 1 95 ? 19.616 2.795 -35.842 1.00 75.31 95 HIS A CA 1
ATOM 684 C C . HIS A 1 95 ? 19.514 3.438 -34.453 1.00 75.31 95 HIS A C 1
ATOM 686 O O . HIS A 1 95 ? 19.229 2.740 -33.481 1.00 75.31 95 HIS A O 1
ATOM 692 N N . ASN A 1 96 ? 19.675 4.761 -34.354 1.00 77.25 96 ASN A N 1
ATOM 693 C CA . ASN A 1 96 ? 19.557 5.485 -33.085 1.00 77.25 96 ASN A CA 1
ATOM 694 C C . ASN A 1 96 ? 18.137 5.399 -32.501 1.00 77.25 96 ASN A C 1
ATOM 696 O O . ASN A 1 96 ? 17.972 5.212 -31.297 1.00 77.25 96 ASN A O 1
ATOM 700 N N . ILE A 1 97 ? 17.104 5.493 -33.345 1.00 72.88 97 ILE A N 1
ATOM 701 C CA . ILE A 1 97 ? 15.702 5.374 -32.919 1.00 72.88 97 ILE A CA 1
ATOM 702 C C . ILE A 1 97 ? 15.402 3.961 -32.402 1.00 72.88 97 ILE A C 1
ATOM 704 O O . ILE A 1 97 ? 14.680 3.819 -31.417 1.00 72.88 97 ILE A O 1
ATOM 708 N N . GLN A 1 98 ? 15.952 2.921 -33.037 1.00 68.19 98 GLN A N 1
ATOM 709 C CA . GLN A 1 98 ? 15.774 1.535 -32.594 1.00 68.19 98 GLN A CA 1
ATOM 710 C C . GLN A 1 98 ? 16.515 1.256 -31.278 1.00 68.19 98 GLN A C 1
ATOM 712 O O . GLN A 1 98 ? 15.909 0.726 -30.349 1.00 68.19 98 GLN A O 1
ATOM 717 N N . ALA A 1 99 ? 17.775 1.686 -31.155 1.00 67.06 99 ALA A N 1
ATOM 718 C CA . ALA A 1 99 ? 18.558 1.543 -29.924 1.00 67.06 99 ALA A CA 1
ATOM 719 C C . ALA A 1 99 ? 17.938 2.308 -28.739 1.00 67.06 99 ALA A C 1
ATOM 721 O O . ALA A 1 99 ? 17.936 1.822 -27.610 1.00 67.06 99 ALA A O 1
ATOM 722 N N . GLY A 1 100 ? 17.340 3.476 -28.997 1.00 66.38 100 GLY A N 1
ATOM 723 C CA . GLY A 1 100 ? 16.682 4.276 -27.966 1.00 66.38 100 GLY A CA 1
ATOM 724 C C . GLY A 1 100 ? 15.434 3.627 -27.358 1.00 66.38 100 GLY A C 1
ATOM 725 O O . GLY A 1 100 ? 15.054 3.992 -26.251 1.00 66.38 100 GLY A O 1
ATOM 726 N N . ARG A 1 101 ? 14.783 2.672 -28.036 1.00 61.59 101 ARG A N 1
ATOM 727 C CA . ARG A 1 101 ? 13.586 2.001 -27.496 1.00 61.59 101 ARG A CA 1
ATOM 728 C C . ARG A 1 101 ? 13.939 0.955 -26.443 1.00 61.59 101 ARG A C 1
ATOM 730 O O . ARG A 1 101 ? 13.329 0.968 -25.382 1.00 61.59 101 ARG A O 1
ATOM 737 N N . SER A 1 102 ? 14.944 0.118 -26.697 1.00 65.81 102 SER A N 1
ATOM 738 C CA . SER A 1 102 ? 15.390 -0.893 -25.728 1.00 65.81 102 SER A CA 1
ATOM 739 C C . SER A 1 102 ? 16.032 -0.268 -24.488 1.00 65.81 102 SER A C 1
ATOM 741 O O . SER A 1 102 ? 15.886 -0.796 -23.391 1.00 65.81 102 SER A O 1
ATOM 743 N N . GLN A 1 103 ? 16.698 0.882 -24.645 1.00 69.69 103 GLN A N 1
ATOM 744 C CA . GLN A 1 103 ? 17.304 1.596 -23.521 1.00 69.69 103 GLN A CA 1
ATOM 745 C C . GLN A 1 103 ? 16.253 2.204 -22.580 1.00 69.69 103 GLN A C 1
ATOM 747 O O . GLN A 1 103 ? 16.400 2.116 -21.368 1.00 69.69 103 GLN A O 1
ATOM 752 N N . ARG A 1 104 ? 15.159 2.763 -23.121 1.00 66.94 104 ARG A N 1
ATOM 753 C CA . ARG A 1 104 ? 14.106 3.405 -22.312 1.00 66.94 104 ARG A CA 1
ATOM 754 C C . ARG A 1 104 ? 13.424 2.450 -21.341 1.00 66.94 104 ARG A C 1
ATOM 756 O O . ARG A 1 104 ? 13.049 2.881 -20.258 1.00 66.94 104 ARG A O 1
ATOM 763 N N . GLU A 1 105 ? 13.267 1.187 -21.722 1.00 68.94 105 GLU A N 1
ATOM 764 C CA . GLU A 1 105 ? 12.647 0.190 -20.850 1.00 68.94 105 GLU A CA 1
ATOM 765 C C . GLU A 1 105 ? 13.568 -0.186 -19.684 1.00 68.94 105 GLU A C 1
ATOM 767 O O . GLU A 1 105 ? 13.141 -0.200 -18.534 1.00 68.94 105 GLU A O 1
ATOM 772 N N . LEU A 1 106 ? 14.861 -0.386 -19.959 1.00 67.94 106 LEU A N 1
ATOM 773 C CA . LEU A 1 106 ? 15.862 -0.646 -18.920 1.00 67.94 106 LEU A CA 1
ATOM 774 C C . LEU A 1 106 ? 16.039 0.556 -17.981 1.00 67.94 106 LEU A C 1
ATOM 776 O O . LEU A 1 106 ? 16.115 0.377 -16.766 1.00 67.94 106 LEU A O 1
ATOM 780 N N . ASP A 1 107 ? 16.042 1.777 -18.522 1.00 78.38 107 ASP A N 1
ATOM 781 C CA . ASP A 1 107 ? 16.109 3.003 -17.723 1.00 78.38 107 ASP A CA 1
ATOM 782 C C . ASP A 1 107 ? 14.856 3.164 -16.843 1.00 78.38 107 ASP A C 1
ATOM 784 O O . ASP A 1 107 ? 14.957 3.603 -15.697 1.00 78.38 107 ASP A O 1
ATOM 788 N N . ARG A 1 108 ? 13.672 2.791 -17.353 1.00 74.44 108 ARG A N 1
ATOM 789 C CA . ARG A 1 108 ? 12.411 2.832 -16.600 1.00 74.44 108 ARG A CA 1
ATOM 790 C C . ARG A 1 108 ? 12.410 1.824 -15.453 1.00 74.44 108 ARG A C 1
ATOM 792 O O . ARG A 1 108 ? 12.099 2.209 -14.326 1.00 74.44 108 ARG A O 1
ATOM 799 N N . LEU A 1 109 ? 12.793 0.576 -15.720 1.00 72.56 109 LEU A N 1
ATOM 800 C CA . LEU A 1 109 ? 12.902 -0.466 -14.695 1.00 72.56 109 LEU A CA 1
ATOM 801 C C . LEU A 1 109 ? 13.911 -0.065 -13.609 1.00 72.56 109 LEU A C 1
ATOM 803 O O . LEU A 1 109 ? 13.599 -0.137 -12.423 1.00 72.56 109 LEU A O 1
ATOM 807 N N . GLY A 1 110 ? 15.072 0.471 -14.001 1.00 83.25 110 GLY A N 1
ATOM 808 C CA . GLY A 1 110 ? 16.074 0.970 -13.056 1.00 83.25 110 GLY A CA 1
ATOM 809 C C . GLY A 1 110 ? 15.559 2.101 -12.157 1.00 83.25 110 GLY A C 1
ATOM 810 O O . GLY A 1 110 ? 15.856 2.121 -10.964 1.00 83.25 110 GLY A O 1
ATOM 811 N N . GLN A 1 111 ? 14.744 3.018 -12.691 1.00 87.38 111 GLN A N 1
ATOM 812 C CA . GLN A 1 111 ? 14.146 4.100 -11.900 1.00 87.38 111 GLN A CA 1
ATOM 813 C C . GLN A 1 111 ? 13.132 3.600 -10.871 1.00 87.38 111 GLN A C 1
ATOM 815 O O . GLN A 1 111 ? 13.083 4.145 -9.770 1.00 87.38 111 GLN A O 1
ATOM 820 N N . ILE A 1 112 ? 12.314 2.602 -11.215 1.00 87.31 112 ILE A N 1
ATOM 821 C CA . ILE A 1 112 ? 11.342 2.0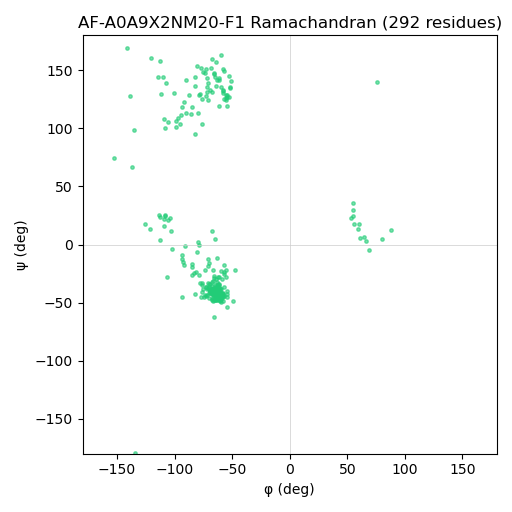28 -10.276 1.00 87.31 112 ILE A CA 1
ATOM 822 C C . ILE A 1 112 ? 12.080 1.323 -9.141 1.00 87.31 112 ILE A C 1
ATOM 824 O O . ILE A 1 112 ? 11.805 1.610 -7.977 1.00 87.31 112 ILE A O 1
ATOM 828 N N . THR A 1 113 ? 13.072 0.489 -9.462 1.00 87.75 113 THR A N 1
ATOM 829 C CA . THR A 1 113 ? 13.892 -0.189 -8.450 1.00 87.75 113 THR A CA 1
ATOM 830 C C . THR A 1 113 ? 14.616 0.805 -7.537 1.00 87.75 113 THR A C 1
ATOM 832 O O . THR A 1 113 ? 14.623 0.621 -6.322 1.00 87.75 113 THR A O 1
ATOM 835 N N . ASP A 1 114 ? 15.171 1.890 -8.085 1.00 91.50 114 ASP A N 1
ATOM 836 C CA . ASP A 1 114 ? 15.806 2.950 -7.291 1.00 91.50 114 ASP A CA 1
ATOM 837 C C . ASP A 1 114 ? 14.808 3.665 -6.363 1.00 91.50 114 ASP A C 1
ATOM 839 O O . ASP A 1 114 ? 15.081 3.856 -5.176 1.00 91.50 114 ASP A O 1
ATOM 843 N N . ARG A 1 115 ? 13.623 4.033 -6.872 1.00 92.88 115 ARG A N 1
ATOM 844 C CA . ARG A 1 115 ? 12.565 4.659 -6.059 1.00 92.88 115 ARG A CA 1
ATOM 845 C C . ARG A 1 115 ? 12.085 3.718 -4.957 1.00 92.88 115 ARG A C 1
ATOM 847 O O . ARG A 1 115 ? 11.960 4.161 -3.822 1.00 92.88 115 ARG A O 1
ATOM 854 N N . PHE A 1 116 ? 11.876 2.441 -5.275 1.00 93.19 116 PHE A N 1
ATOM 855 C CA . PHE A 1 116 ? 11.494 1.415 -4.307 1.00 93.19 116 PHE A CA 1
ATOM 856 C C . PHE A 1 116 ? 12.553 1.284 -3.207 1.00 93.19 116 PHE A C 1
ATOM 858 O O . PHE A 1 116 ? 12.222 1.359 -2.026 1.00 93.19 116 PHE A O 1
ATOM 865 N N . GLY A 1 117 ? 13.833 1.163 -3.577 1.00 93.19 117 GLY A N 1
ATOM 866 C CA . GLY A 1 117 ? 14.939 1.077 -2.621 1.00 93.19 117 GLY A CA 1
ATOM 867 C C . GLY A 1 117 ? 15.003 2.286 -1.684 1.00 93.19 117 GLY A C 1
ATOM 868 O O . GLY A 1 117 ? 15.097 2.121 -0.468 1.00 93.19 117 GLY A O 1
ATOM 869 N N . ARG A 1 118 ? 14.851 3.500 -2.227 1.00 95.88 118 ARG A N 1
ATOM 870 C CA . ARG A 1 118 ? 14.785 4.730 -1.422 1.00 95.88 118 ARG A CA 1
ATOM 871 C C . ARG A 1 118 ? 13.576 4.760 -0.488 1.00 95.88 118 ARG A C 1
ATOM 873 O O . ARG A 1 118 ? 13.709 5.202 0.649 1.00 95.88 118 ARG A O 1
ATOM 880 N N . SER A 1 119 ? 12.412 4.283 -0.927 1.00 95.25 119 SER A N 1
ATOM 881 C CA . SER A 1 119 ? 11.221 4.181 -0.074 1.00 95.25 119 SER A CA 1
ATOM 882 C C . SER A 1 119 ? 11.421 3.207 1.090 1.00 95.25 119 SER A C 1
ATOM 884 O O . SER A 1 119 ? 11.014 3.515 2.210 1.00 95.25 119 SER A O 1
ATOM 886 N N . VAL A 1 120 ? 12.093 2.073 0.861 1.00 94.62 120 VAL A N 1
ATOM 887 C CA . VAL A 1 120 ? 12.455 1.120 1.927 1.00 94.62 120 VAL A CA 1
ATOM 888 C C . VAL A 1 120 ? 13.400 1.766 2.942 1.00 94.62 120 VAL A C 1
ATOM 890 O O . VAL A 1 120 ? 13.177 1.654 4.146 1.00 94.62 120 VAL A O 1
ATOM 893 N N . GLU A 1 121 ? 14.430 2.476 2.475 1.00 94.62 121 GLU A N 1
ATOM 894 C CA . GLU A 1 121 ? 15.367 3.190 3.352 1.00 94.62 121 GLU A CA 1
ATOM 895 C C . GLU A 1 121 ? 14.649 4.252 4.200 1.00 94.62 121 GLU A C 1
ATOM 897 O O . GLU A 1 121 ? 14.868 4.351 5.408 1.00 94.62 121 GLU A O 1
ATOM 902 N N . GLN A 1 122 ? 13.727 5.002 3.589 1.00 95.88 122 GLN A N 1
ATOM 903 C CA . GLN A 1 122 ? 12.914 6.003 4.279 1.00 95.88 122 GLN A CA 1
ATOM 904 C C . GLN A 1 122 ? 12.002 5.392 5.346 1.00 95.88 122 GLN A C 1
ATOM 906 O O . GLN A 1 122 ? 11.857 5.980 6.417 1.00 95.88 122 GLN A O 1
ATOM 911 N N . LEU A 1 123 ? 11.429 4.211 5.093 1.00 94.06 123 LEU A N 1
ATOM 912 C CA . LEU A 1 123 ? 10.575 3.502 6.048 1.00 94.06 123 LEU A CA 1
ATOM 913 C C . LEU A 1 123 ? 11.337 3.077 7.315 1.00 94.06 123 LEU A C 1
ATOM 915 O O . LEU A 1 123 ? 10.758 3.035 8.396 1.00 94.06 123 LEU A O 1
ATOM 919 N N . GLY A 1 124 ? 12.643 2.819 7.203 1.00 91.12 124 GLY A N 1
ATOM 920 C CA . GLY A 1 124 ? 13.522 2.520 8.339 1.00 91.12 124 GLY A CA 1
ATOM 921 C C . GLY A 1 124 ? 13.978 3.744 9.144 1.00 91.12 124 GLY A C 1
ATOM 922 O O . GLY A 1 124 ? 14.733 3.594 10.104 1.00 91.12 124 GLY A O 1
ATOM 923 N N . SER A 1 125 ? 13.570 4.958 8.762 1.00 95.12 125 SER A N 1
ATOM 924 C CA . SER A 1 125 ? 14.000 6.188 9.429 1.00 95.12 125 SER A CA 1
ATOM 925 C C . SER A 1 125 ? 13.370 6.359 10.814 1.00 95.12 125 SER A C 1
ATOM 927 O O . SER A 1 125 ? 12.181 6.129 11.016 1.00 95.12 125 SER A O 1
ATOM 929 N N . THR A 1 126 ? 14.129 6.898 11.768 1.00 93.12 126 THR A N 1
ATOM 930 C CA . THR A 1 126 ? 13.586 7.316 13.071 1.00 93.12 126 THR A CA 1
ATOM 931 C C . THR A 1 126 ? 12.708 8.567 12.980 1.00 93.12 126 THR A C 1
ATOM 933 O O . THR A 1 126 ? 11.997 8.879 13.929 1.00 93.12 126 THR A O 1
ATOM 936 N N . ASN A 1 127 ? 12.721 9.282 11.847 1.00 95.81 127 ASN A N 1
ATOM 937 C CA . ASN A 1 127 ? 11.919 10.483 11.635 1.00 95.81 127 ASN A CA 1
ATOM 938 C C . ASN A 1 127 ? 10.583 10.150 10.957 1.00 95.81 127 ASN A C 1
ATOM 940 O O . ASN A 1 127 ? 10.552 9.734 9.797 1.00 95.81 127 ASN A O 1
ATOM 944 N N . ASP A 1 128 ? 9.483 10.432 11.653 1.00 93.38 128 ASP A N 1
ATOM 945 C CA . ASP A 1 128 ? 8.116 10.186 11.187 1.00 93.38 128 ASP A CA 1
ATOM 946 C C . ASP A 1 128 ? 7.831 10.834 9.825 1.00 93.38 128 ASP A C 1
ATOM 948 O O . ASP A 1 128 ? 7.235 10.212 8.951 1.00 93.38 128 ASP A O 1
ATOM 952 N N . SER A 1 129 ? 8.322 12.055 9.585 1.00 94.88 129 SER A N 1
ATOM 953 C CA . SER A 1 129 ? 8.121 12.756 8.306 1.00 94.88 129 SER A CA 1
ATOM 954 C C . SER A 1 129 ? 8.799 12.032 7.142 1.00 94.88 129 SER A C 1
ATOM 956 O O . SER A 1 129 ? 8.282 12.020 6.025 1.00 94.88 129 SER A O 1
ATOM 958 N N . VAL A 1 130 ? 9.954 11.415 7.404 1.00 96.56 130 VAL A N 1
ATOM 959 C CA . VAL A 1 130 ? 10.700 10.646 6.404 1.00 96.56 130 VAL A CA 1
ATOM 960 C C . VAL A 1 130 ? 9.986 9.326 6.124 1.00 96.56 130 VAL A C 1
ATOM 962 O O . VAL A 1 130 ? 9.784 9.001 4.954 1.00 96.56 130 VAL A O 1
ATOM 965 N N . ARG A 1 131 ? 9.513 8.622 7.165 1.00 96.25 131 ARG A N 1
ATOM 966 C CA . ARG A 1 131 ? 8.715 7.395 6.995 1.00 96.25 131 ARG A CA 1
ATOM 967 C C . ARG A 1 131 ? 7.442 7.654 6.194 1.00 96.25 131 ARG A C 1
ATOM 969 O O . ARG A 1 131 ? 7.155 6.919 5.252 1.00 96.25 131 ARG A O 1
ATOM 976 N N . LEU A 1 132 ? 6.732 8.746 6.488 1.00 96.50 132 LEU A N 1
ATOM 977 C CA . LEU A 1 132 ? 5.556 9.171 5.721 1.00 96.50 132 LEU A CA 1
ATOM 978 C C . LEU A 1 132 ? 5.890 9.426 4.245 1.00 96.50 132 LEU A C 1
ATOM 980 O O . LEU A 1 132 ? 5.146 8.992 3.366 1.00 96.50 132 LEU A O 1
ATOM 984 N N . GLY A 1 133 ? 7.020 10.083 3.964 1.00 95.69 133 GLY A N 1
ATOM 985 C CA . GLY A 1 133 ? 7.519 10.263 2.599 1.00 95.69 133 GLY A CA 1
ATOM 986 C C . GLY A 1 133 ? 7.718 8.932 1.866 1.00 95.69 133 GLY A C 1
ATOM 987 O O . GLY A 1 133 ? 7.267 8.794 0.728 1.00 95.69 133 GLY A O 1
ATOM 988 N N . GLY A 1 134 ? 8.305 7.942 2.545 1.00 96.88 134 GLY A N 1
ATOM 989 C CA . GLY A 1 134 ? 8.508 6.591 2.015 1.00 96.88 134 GLY A CA 1
ATOM 990 C C . GLY A 1 134 ? 7.197 5.866 1.713 1.00 96.88 134 GLY A C 1
ATOM 991 O O . GLY A 1 134 ? 7.027 5.340 0.613 1.00 96.88 134 GLY A O 1
ATOM 992 N N . ILE A 1 135 ? 6.239 5.911 2.644 1.00 97.31 135 ILE A N 1
ATOM 993 C CA . ILE A 1 135 ? 4.912 5.285 2.505 1.00 97.31 135 ILE A CA 1
ATOM 994 C C . ILE A 1 135 ? 4.137 5.871 1.316 1.00 97.31 135 ILE A C 1
ATOM 996 O O . ILE A 1 135 ? 3.617 5.128 0.485 1.00 97.31 135 ILE A O 1
ATOM 1000 N N . TYR A 1 136 ? 4.098 7.198 1.167 1.00 96.50 136 TYR A N 1
ATOM 1001 C CA . TYR A 1 136 ? 3.426 7.820 0.018 1.00 96.50 136 TYR A CA 1
ATOM 1002 C C . TYR A 1 136 ? 4.205 7.677 -1.296 1.00 96.50 136 TYR A C 1
ATOM 1004 O O . TYR A 1 136 ? 3.622 7.777 -2.376 1.00 96.50 136 TYR A O 1
ATOM 1012 N N . ALA A 1 137 ? 5.515 7.441 -1.245 1.00 96.06 137 ALA A N 1
ATOM 1013 C CA . ALA A 1 137 ? 6.270 7.072 -2.435 1.00 96.06 137 ALA A CA 1
ATOM 1014 C C . ALA A 1 137 ? 5.912 5.650 -2.901 1.00 96.06 137 ALA A C 1
ATOM 1016 O O . ALA A 1 137 ? 5.733 5.456 -4.103 1.00 96.06 137 ALA A O 1
ATOM 1017 N N . PHE A 1 138 ? 5.701 4.699 -1.982 1.00 95.62 138 PHE A N 1
ATOM 1018 C CA . PHE A 1 138 ? 5.173 3.373 -2.321 1.00 95.62 138 PHE A CA 1
ATOM 1019 C C . PHE A 1 138 ? 3.798 3.441 -2.992 1.00 95.62 138 PHE A C 1
ATOM 1021 O O . PHE A 1 138 ? 3.592 2.781 -4.004 1.00 95.62 138 PHE A O 1
ATOM 1028 N N . ASP A 1 139 ? 2.898 4.295 -2.497 1.00 93.69 139 ASP A N 1
ATOM 1029 C CA . ASP A 1 139 ? 1.594 4.563 -3.124 1.00 93.69 139 ASP A CA 1
ATOM 1030 C C . ASP A 1 139 ? 1.755 4.986 -4.599 1.00 93.69 139 ASP A C 1
ATOM 1032 O O . ASP A 1 139 ? 1.120 4.450 -5.503 1.00 93.69 139 ASP A O 1
ATOM 1036 N N . ARG A 1 140 ? 2.694 5.890 -4.897 1.00 93.25 140 ARG A N 1
ATOM 1037 C CA . ARG A 1 140 ? 2.957 6.296 -6.289 1.00 93.25 140 ARG A CA 1
ATOM 1038 C C . ARG A 1 140 ? 3.535 5.164 -7.136 1.00 93.25 140 ARG A C 1
ATOM 1040 O O . ARG A 1 140 ? 3.116 4.999 -8.279 1.00 93.25 140 ARG A O 1
ATOM 1047 N N . ILE A 1 141 ? 4.469 4.383 -6.591 1.00 93.12 141 ILE A N 1
ATOM 1048 C CA . ILE A 1 141 ? 5.085 3.259 -7.312 1.00 93.12 141 ILE A CA 1
ATOM 1049 C C . ILE A 1 141 ? 4.030 2.199 -7.645 1.00 93.12 141 ILE A C 1
ATOM 1051 O O . ILE A 1 141 ? 3.934 1.790 -8.799 1.00 93.12 141 ILE A O 1
ATOM 1055 N N . ALA A 1 142 ? 3.185 1.828 -6.681 1.00 90.00 142 ALA A N 1
ATOM 1056 C CA . ALA A 1 142 ? 2.079 0.894 -6.881 1.00 90.00 142 ALA A CA 1
ATOM 1057 C C . ALA A 1 142 ? 1.084 1.379 -7.960 1.00 90.00 142 ALA A C 1
ATOM 1059 O O . ALA A 1 142 ? 0.470 0.573 -8.664 1.00 90.00 142 ALA A O 1
ATOM 1060 N N . ALA A 1 143 ? 0.935 2.697 -8.143 1.00 88.06 143 ALA A N 1
ATOM 1061 C CA . ALA A 1 143 ? 0.078 3.274 -9.188 1.00 88.06 143 ALA A CA 1
ATOM 1062 C C . ALA A 1 143 ? 0.704 3.120 -10.570 1.00 88.06 143 ALA A C 1
ATOM 1064 O O . ALA A 1 143 ? 0.009 2.781 -11.527 1.00 88.06 143 ALA A O 1
ATOM 1065 N N . GLU A 1 144 ? 2.006 3.388 -10.660 1.00 88.62 144 GLU A N 1
ATOM 1066 C CA . GLU A 1 144 ? 2.772 3.394 -11.905 1.00 88.62 144 GLU A CA 1
ATOM 1067 C C . GLU A 1 144 ? 3.152 1.984 -12.384 1.00 88.62 144 GLU A C 1
ATOM 1069 O O . GLU A 1 144 ? 3.344 1.795 -13.589 1.00 88.62 144 GLU A O 1
ATOM 1074 N N . SER A 1 145 ? 3.252 1.016 -11.465 1.00 87.81 145 SER A N 1
ATOM 1075 C CA . SER A 1 145 ? 3.697 -0.355 -11.730 1.00 87.81 145 SER A CA 1
ATOM 1076 C C . SER A 1 145 ? 2.798 -1.391 -11.040 1.00 87.81 145 SER A C 1
ATOM 1078 O O . SER A 1 145 ? 2.955 -1.652 -9.845 1.00 87.81 145 SER A O 1
ATOM 1080 N N . PRO A 1 146 ? 1.840 -1.994 -11.773 1.00 86.06 146 PRO A N 1
ATOM 1081 C CA . PRO A 1 146 ? 1.010 -3.080 -11.255 1.00 86.06 146 PRO A CA 1
ATOM 1082 C C . PRO A 1 146 ? 1.815 -4.285 -10.756 1.00 86.06 146 PRO A C 1
ATOM 1084 O O . PRO A 1 146 ? 1.452 -4.856 -9.733 1.00 86.06 146 PRO A O 1
ATOM 1087 N N . ASP A 1 147 ? 2.924 -4.611 -11.424 1.00 85.75 147 ASP A N 1
ATOM 1088 C CA . ASP A 1 147 ? 3.785 -5.752 -11.083 1.00 85.75 147 ASP A CA 1
ATOM 1089 C C . ASP A 1 147 ? 4.470 -5.583 -9.712 1.00 85.75 147 ASP A C 1
ATOM 1091 O O . ASP A 1 147 ? 4.757 -6.566 -9.030 1.00 85.75 147 ASP A O 1
ATOM 1095 N N . ASP A 1 148 ? 4.688 -4.339 -9.270 1.00 89.38 148 ASP A N 1
ATOM 1096 C CA . ASP A 1 148 ? 5.291 -4.026 -7.970 1.00 89.38 148 ASP A CA 1
ATOM 1097 C C . ASP A 1 148 ? 4.252 -3.849 -6.846 1.00 89.38 148 ASP A C 1
ATOM 1099 O O . ASP A 1 148 ? 4.621 -3.622 -5.692 1.00 89.38 148 ASP A O 1
ATOM 1103 N N . ARG A 1 149 ? 2.946 -3.960 -7.127 1.00 90.12 149 ARG A N 1
ATOM 1104 C CA . ARG A 1 149 ? 1.901 -3.785 -6.098 1.00 90.12 149 ARG A CA 1
ATOM 1105 C C . ARG A 1 149 ? 1.979 -4.843 -5.015 1.00 90.12 149 ARG A C 1
ATOM 1107 O O . ARG A 1 149 ? 1.964 -4.499 -3.839 1.00 90.12 149 ARG A O 1
ATOM 1114 N N . ASP A 1 150 ? 2.092 -6.105 -5.404 1.00 91.19 150 ASP A N 1
ATOM 1115 C CA . ASP A 1 150 ? 2.179 -7.238 -4.485 1.00 91.19 150 ASP A CA 1
ATOM 1116 C C . ASP A 1 150 ? 3.311 -7.087 -3.456 1.00 91.19 150 ASP A C 1
ATOM 1118 O O . ASP A 1 150 ? 3.035 -7.160 -2.253 1.00 91.19 150 ASP A O 1
ATOM 1122 N N . PRO A 1 151 ? 4.579 -6.845 -3.857 1.00 93.19 151 PRO A N 1
ATOM 1123 C CA . PRO A 1 151 ? 5.651 -6.663 -2.886 1.00 93.19 151 PRO A CA 1
ATOM 1124 C C . PRO A 1 151 ? 5.445 -5.418 -2.018 1.00 93.19 151 PRO A C 1
ATOM 1126 O O . PRO A 1 151 ? 5.751 -5.471 -0.829 1.00 93.19 151 PRO A O 1
ATOM 1129 N N . ILE A 1 152 ? 4.893 -4.327 -2.560 1.00 94.56 152 ILE A N 1
ATOM 1130 C CA . ILE A 1 152 ? 4.589 -3.113 -1.786 1.00 94.56 152 ILE A CA 1
ATOM 1131 C C . ILE A 1 152 ? 3.520 -3.385 -0.726 1.00 94.56 152 ILE A C 1
ATOM 1133 O O . ILE A 1 152 ? 3.703 -3.023 0.436 1.00 94.56 152 ILE A O 1
ATOM 1137 N N . VAL A 1 153 ? 2.422 -4.037 -1.107 1.00 94.00 153 VAL A N 1
ATOM 1138 C CA . VAL A 1 153 ? 1.324 -4.393 -0.204 1.00 94.00 153 VAL A CA 1
ATOM 1139 C C . VAL A 1 153 ? 1.829 -5.302 0.907 1.00 94.00 153 VAL A C 1
ATOM 1141 O O . VAL A 1 153 ? 1.614 -5.003 2.080 1.00 94.00 153 VAL A O 1
ATOM 1144 N N . ASN A 1 154 ? 2.575 -6.353 0.563 1.00 94.56 154 ASN A N 1
ATOM 1145 C CA . ASN A 1 154 ? 3.147 -7.268 1.549 1.00 94.56 154 ASN A CA 1
ATOM 1146 C C . ASN A 1 154 ? 4.118 -6.556 2.502 1.00 94.56 154 ASN A C 1
ATOM 1148 O O . ASN A 1 154 ? 4.112 -6.826 3.703 1.00 94.56 154 ASN A O 1
ATOM 1152 N N . LEU A 1 155 ? 4.929 -5.629 1.988 1.00 96.69 155 LEU A N 1
ATOM 1153 C CA . LEU A 1 155 ? 5.880 -4.859 2.784 1.00 96.69 155 LEU A CA 1
ATOM 1154 C C . LEU A 1 155 ? 5.176 -3.899 3.749 1.00 96.69 155 LEU A C 1
ATOM 1156 O O . LEU A 1 155 ? 5.512 -3.880 4.932 1.00 96.69 155 LEU A O 1
ATOM 1160 N N . LEU A 1 156 ? 4.189 -3.132 3.277 1.00 97.62 156 LEU A N 1
ATOM 1161 C CA . LEU A 1 156 ? 3.421 -2.212 4.121 1.00 97.62 156 LEU A CA 1
ATOM 1162 C C . LEU A 1 156 ? 2.568 -2.964 5.151 1.00 97.62 156 LEU A C 1
ATOM 1164 O O . LEU A 1 156 ? 2.490 -2.542 6.301 1.00 97.62 156 LEU A O 1
ATOM 1168 N N . ALA A 1 157 ? 1.979 -4.099 4.777 1.00 97.25 157 ALA A N 1
ATOM 1169 C CA . ALA A 1 157 ? 1.219 -4.943 5.693 1.00 97.25 157 ALA A CA 1
ATOM 1170 C C . ALA A 1 157 ? 2.120 -5.540 6.791 1.00 97.25 157 ALA A C 1
ATOM 1172 O O . ALA A 1 157 ? 1.800 -5.478 7.978 1.00 97.25 157 ALA A O 1
ATOM 1173 N N . ALA A 1 158 ? 3.304 -6.042 6.420 1.00 97.38 158 ALA A N 1
ATOM 1174 C CA . ALA A 1 158 ? 4.306 -6.500 7.382 1.00 97.38 158 ALA A CA 1
ATOM 1175 C C . ALA A 1 158 ? 4.798 -5.366 8.295 1.00 97.38 158 ALA A C 1
ATOM 1177 O O . ALA A 1 158 ? 5.002 -5.584 9.488 1.00 97.38 158 ALA A O 1
ATOM 1178 N N . TYR A 1 159 ? 4.959 -4.156 7.754 1.00 97.44 159 TYR A N 1
ATOM 1179 C CA . TYR A 1 159 ? 5.312 -2.973 8.531 1.00 97.44 159 TYR A CA 1
ATOM 1180 C C . TYR A 1 159 ? 4.249 -2.650 9.589 1.00 97.44 159 TYR A C 1
ATOM 1182 O O . TYR A 1 159 ? 4.592 -2.500 10.757 1.00 97.44 159 TYR A O 1
ATOM 1190 N N . VAL A 1 160 ? 2.962 -2.639 9.220 1.00 97.75 160 VAL A N 1
ATOM 1191 C CA . VAL A 1 160 ? 1.853 -2.417 10.168 1.00 97.75 160 VAL A CA 1
ATOM 1192 C C . VAL A 1 160 ? 1.868 -3.451 11.297 1.00 97.75 160 VAL A C 1
ATOM 1194 O O . VAL A 1 160 ? 1.833 -3.067 12.464 1.00 97.75 160 VAL A O 1
ATOM 1197 N N . ARG A 1 161 ? 1.988 -4.745 10.970 1.00 96.81 161 ARG A N 1
ATOM 1198 C CA . ARG A 1 161 ? 2.035 -5.821 11.978 1.00 96.81 161 ARG A CA 1
ATOM 1199 C C . ARG A 1 161 ? 3.244 -5.713 12.908 1.00 96.81 161 ARG A C 1
ATOM 1201 O O . ARG A 1 161 ? 3.152 -6.048 14.084 1.00 96.81 161 ARG A O 1
ATOM 1208 N N . LYS A 1 162 ? 4.383 -5.242 12.394 1.00 94.88 162 LYS A N 1
ATOM 1209 C CA . LYS A 1 162 ? 5.606 -5.063 13.184 1.00 94.88 162 LYS A CA 1
ATOM 1210 C C . LYS A 1 162 ? 5.529 -3.853 14.118 1.00 94.88 162 LYS A C 1
ATOM 1212 O O . LYS A 1 162 ? 5.944 -3.962 15.268 1.00 94.88 162 LYS A O 1
ATOM 1217 N N . GLU A 1 163 ? 5.054 -2.714 13.623 1.00 94.06 163 GLU A N 1
ATOM 1218 C CA . GLU A 1 163 ? 5.054 -1.449 14.372 1.00 94.06 163 GLU A CA 1
ATOM 1219 C C . GLU A 1 163 ? 3.829 -1.294 15.289 1.00 94.06 163 GLU A C 1
ATOM 1221 O O . GLU A 1 163 ? 3.865 -0.514 16.238 1.00 94.06 163 GLU A O 1
ATOM 1226 N N . SER A 1 164 ? 2.753 -2.052 15.050 1.00 94.25 164 SER A N 1
ATOM 1227 C CA . SER A 1 164 ? 1.551 -2.056 15.894 1.00 94.25 164 SER A CA 1
ATOM 1228 C C . SER A 1 164 ? 1.036 -3.486 16.132 1.00 94.25 164 SER A C 1
ATOM 1230 O O . SER A 1 164 ? -0.028 -3.836 15.626 1.00 94.25 164 SER A O 1
ATOM 1232 N N . PRO A 1 165 ? 1.776 -4.344 16.863 1.00 94.19 165 PRO A N 1
ATOM 1233 C CA . PRO A 1 165 ? 1.388 -5.736 17.095 1.00 94.19 165 PRO A CA 1
ATOM 1234 C C . PRO A 1 165 ? 0.260 -5.874 18.129 1.00 94.19 165 PRO A C 1
ATOM 1236 O O . PRO A 1 165 ? 0.184 -5.114 19.100 1.00 94.19 165 PRO A O 1
ATOM 1239 N N . TRP A 1 166 ? -0.570 -6.901 17.960 1.00 92.56 166 TRP A N 1
ATOM 1240 C CA . TRP A 1 166 ? -1.616 -7.311 18.888 1.00 92.56 166 TRP A CA 1
ATOM 1241 C C . TRP A 1 166 ? -1.684 -8.847 19.039 1.00 92.56 166 TRP A C 1
ATOM 1243 O O . TRP A 1 166 ? -1.835 -9.535 18.043 1.00 92.56 166 TRP A O 1
ATOM 1253 N N . PRO A 1 167 ? -1.648 -9.403 20.261 1.00 88.81 167 PRO A N 1
ATOM 1254 C CA . PRO A 1 167 ? -1.416 -8.693 21.501 1.00 88.81 167 PRO A CA 1
ATOM 1255 C C . PRO A 1 167 ? 0.001 -8.080 21.541 1.00 88.81 167 PRO A C 1
ATOM 1257 O O . PRO A 1 167 ? 0.913 -8.526 20.842 1.00 88.81 167 PRO A O 1
ATOM 1260 N N . PRO A 1 168 ? 0.195 -7.042 22.360 1.00 81.50 168 PRO A N 1
ATOM 1261 C CA . PRO A 1 168 ? 1.496 -6.446 22.639 1.00 81.50 168 PRO A CA 1
ATOM 1262 C C . PRO A 1 168 ? 2.518 -7.518 23.041 1.00 81.50 168 PRO A C 1
ATOM 1264 O O . PRO A 1 168 ? 2.189 -8.459 23.765 1.00 81.50 168 PRO A O 1
ATOM 1267 N N . GLY A 1 169 ? 3.763 -7.382 22.576 1.00 77.94 169 GLY A N 1
ATOM 1268 C CA . GLY A 1 169 ? 4.814 -8.361 22.864 1.00 77.94 169 GLY A CA 1
ATOM 1269 C C . GLY A 1 169 ? 5.092 -8.529 24.371 1.00 77.94 169 GLY A C 1
ATOM 1270 O O . GLY A 1 169 ? 4.765 -7.642 25.155 1.00 77.94 169 GLY A O 1
ATOM 1271 N N . PRO A 1 170 ? 5.772 -9.612 24.798 1.00 73.62 170 PRO A N 1
ATOM 1272 C CA . PRO A 1 170 ? 5.896 -10.002 26.213 1.00 73.62 170 PRO A CA 1
ATOM 1273 C C . PRO A 1 170 ? 6.495 -8.939 27.148 1.00 73.62 170 PRO A C 1
ATOM 1275 O O . PRO A 1 170 ? 6.277 -8.977 28.355 1.00 73.62 170 PRO A O 1
ATOM 1278 N N . SER A 1 171 ? 7.299 -8.023 26.604 1.00 68.25 171 SER A N 1
ATOM 1279 C CA . SER A 1 171 ? 7.955 -6.935 27.336 1.00 68.25 171 SER A CA 1
ATOM 1280 C C . SER A 1 171 ? 7.174 -5.620 27.325 1.00 68.25 171 SER A C 1
ATOM 128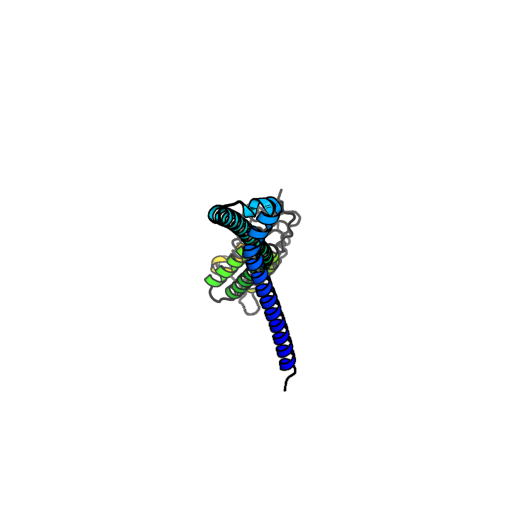2 O O . SER A 1 171 ? 7.530 -4.696 28.055 1.00 68.25 171 SER A O 1
ATOM 1284 N N . ALA A 1 172 ? 6.151 -5.498 26.479 1.00 66.38 172 ALA A N 1
ATOM 1285 C CA . ALA A 1 172 ? 5.260 -4.353 26.487 1.00 66.38 172 ALA A CA 1
ATOM 1286 C C . ALA A 1 172 ? 4.205 -4.574 27.574 1.00 66.38 172 ALA A C 1
ATOM 1288 O O . ALA A 1 172 ? 3.641 -5.663 27.691 1.00 66.38 172 ALA A O 1
ATOM 1289 N N . ARG A 1 173 ? 3.900 -3.532 28.362 1.00 66.00 173 ARG A N 1
ATOM 1290 C CA . ARG A 1 173 ? 2.632 -3.515 29.105 1.00 66.00 173 ARG A CA 1
ATOM 1291 C C . ARG A 1 173 ? 1.540 -3.801 28.087 1.00 66.00 173 ARG A C 1
ATOM 1293 O O . ARG A 1 173 ? 1.610 -3.239 27.001 1.00 66.00 173 ARG A O 1
ATOM 1300 N N . CYS A 1 174 ? 0.589 -4.667 28.411 1.00 59.25 174 CYS A N 1
ATOM 1301 C CA . CYS A 1 174 ? -0.486 -4.987 27.496 1.00 59.25 174 CYS A CA 1
ATOM 1302 C C . CYS A 1 174 ? -1.489 -3.825 27.504 1.00 59.25 174 CYS A C 1
ATOM 1304 O O . CYS A 1 174 ? -2.260 -3.733 28.458 1.00 59.25 174 CYS A O 1
ATOM 1306 N N . PRO A 1 175 ? -1.558 -2.930 26.497 1.00 60.44 175 PRO A N 1
ATOM 1307 C CA . PRO A 1 175 ? -2.639 -1.959 26.450 1.00 60.44 175 PRO A CA 1
ATOM 1308 C C . PRO A 1 175 ? -4.027 -2.584 26.257 1.00 60.44 175 PRO A C 1
ATOM 1310 O O . PRO A 1 175 ? -4.982 -1.828 26.127 1.00 60.44 175 PRO A O 1
ATOM 1313 N N . ALA A 1 176 ? -4.177 -3.917 26.244 1.00 59.47 176 ALA A N 1
ATOM 1314 C CA . ALA A 1 176 ? -5.474 -4.560 26.469 1.00 59.47 176 ALA A CA 1
ATOM 1315 C C . ALA A 1 176 ? -6.058 -4.251 27.854 1.00 59.47 176 ALA A C 1
ATOM 1317 O O . ALA A 1 176 ? -7.277 -4.224 27.993 1.00 59.47 176 ALA A O 1
ATOM 1318 N N . ASP A 1 177 ? -5.200 -3.982 28.842 1.00 65.81 177 ASP A N 1
ATOM 1319 C CA . ASP A 1 177 ? -5.612 -3.623 30.201 1.00 65.81 177 ASP A CA 1
ATOM 1320 C C . ASP A 1 177 ? -5.914 -2.124 30.346 1.00 65.81 177 ASP A C 1
ATOM 1322 O O . ASP A 1 177 ? -6.531 -1.701 31.326 1.00 65.81 177 ASP A O 1
ATOM 1326 N N . ASP A 1 178 ? -5.463 -1.306 29.390 1.00 69.06 178 ASP A N 1
ATOM 1327 C CA . ASP A 1 178 ? -5.724 0.126 29.409 1.00 69.06 178 ASP A CA 1
ATOM 1328 C C . ASP A 1 178 ? -7.153 0.386 28.907 1.00 69.06 178 ASP A C 1
ATOM 1330 O O . ASP A 1 178 ? -7.525 -0.080 27.823 1.00 69.06 178 ASP A O 1
ATOM 1334 N N . PRO A 1 179 ? -7.965 1.149 29.660 1.00 80.50 179 PRO A N 1
ATOM 1335 C CA . PRO A 1 179 ? -9.269 1.589 29.193 1.00 80.50 179 PRO A CA 1
ATOM 1336 C C . PRO A 1 179 ? -9.170 2.254 27.810 1.00 80.50 179 PRO A C 1
ATOM 1338 O O . PRO A 1 179 ? -8.274 3.061 27.551 1.00 80.50 179 PRO A O 1
ATOM 1341 N N . ILE A 1 180 ? -10.076 1.897 26.893 1.00 80.19 180 ILE A N 1
ATOM 1342 C CA . ILE A 1 180 ? -10.022 2.318 25.479 1.00 80.19 180 ILE A CA 1
ATOM 1343 C C . ILE A 1 180 ? -10.055 3.848 25.292 1.00 80.19 180 ILE A C 1
ATOM 1345 O O . ILE A 1 180 ? -9.584 4.369 24.285 1.00 80.19 180 ILE A O 1
ATOM 1349 N N . ASP A 1 181 ? -10.583 4.585 26.266 1.00 83.94 181 ASP A N 1
ATOM 1350 C CA . ASP A 1 181 ? -10.592 6.047 26.355 1.00 83.94 181 ASP A CA 1
ATOM 1351 C C . ASP A 1 181 ? -9.217 6.671 26.648 1.00 83.94 181 ASP A C 1
ATOM 1353 O O . ASP A 1 181 ? -9.024 7.854 26.372 1.00 83.94 181 ASP A O 1
ATOM 1357 N N . GLN A 1 182 ? -8.258 5.896 27.158 1.00 86.62 182 GLN A N 1
ATOM 1358 C CA . GLN A 1 182 ? -6.886 6.350 27.421 1.00 86.62 182 GLN A CA 1
ATOM 1359 C C . GLN A 1 182 ? -5.939 6.106 26.246 1.00 86.62 182 GLN A C 1
ATOM 1361 O O . GLN A 1 182 ? -4.871 6.716 26.169 1.00 86.62 182 GLN A O 1
ATOM 1366 N N . VAL A 1 183 ? -6.317 5.230 25.315 1.00 87.88 183 VAL A N 1
ATOM 1367 C CA . VAL A 1 183 ? -5.560 5.017 24.081 1.00 87.88 183 VAL A CA 1
ATOM 1368 C C . VAL A 1 183 ? -5.679 6.298 23.240 1.00 87.88 183 VAL A C 1
ATOM 1370 O O . VAL A 1 183 ? -6.785 6.803 23.091 1.00 87.88 183 VAL A O 1
ATOM 1373 N N . PRO A 1 184 ? -4.592 6.875 22.693 1.00 91.19 184 PRO A N 1
ATOM 1374 C CA . PRO A 1 184 ? -4.689 7.970 21.725 1.00 91.19 184 PRO A CA 1
ATOM 1375 C C . PRO A 1 184 ? -5.072 7.459 20.326 1.00 91.19 184 PRO A C 1
ATOM 1377 O O . PRO A 1 184 ? -4.726 6.324 19.983 1.00 91.19 184 PRO A O 1
ATOM 1380 N N . PRO A 1 185 ? -5.739 8.272 19.477 1.00 94.56 185 PRO A N 1
ATOM 1381 C CA . PRO A 1 185 ? -6.085 7.868 18.114 1.00 94.56 185 PRO A CA 1
ATOM 1382 C C . PRO A 1 185 ? -4.865 7.360 17.348 1.00 94.56 185 PRO A C 1
ATOM 1384 O O . PRO A 1 185 ? -3.775 7.917 17.513 1.00 94.56 185 PRO A O 1
ATOM 1387 N N . LEU A 1 186 ? -5.036 6.363 16.471 1.00 95.56 186 LEU A N 1
ATOM 1388 C CA . LEU A 1 186 ? -3.902 5.728 15.787 1.00 95.56 186 LEU A CA 1
ATOM 1389 C C . LEU A 1 186 ? -3.025 6.755 15.057 1.00 95.56 186 LEU A C 1
ATOM 1391 O O . LEU A 1 186 ? -1.812 6.751 15.216 1.00 95.56 186 LEU A O 1
ATOM 1395 N N . ARG A 1 187 ? -3.645 7.730 14.379 1.00 95.06 187 ARG A N 1
ATOM 1396 C CA . ARG A 1 187 ? -2.953 8.845 13.703 1.00 95.06 187 ARG A CA 1
ATOM 1397 C C . ARG A 1 187 ? -2.021 9.682 14.593 1.00 95.06 187 ARG A C 1
ATOM 1399 O O . ARG A 1 187 ? -1.187 10.402 14.062 1.00 95.06 187 ARG A O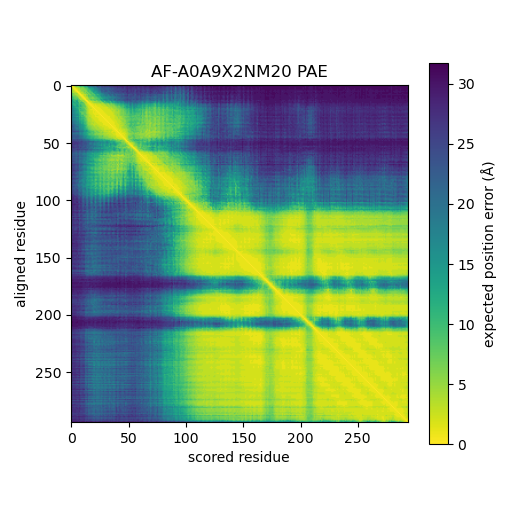 1
ATOM 1406 N N . VAL A 1 188 ? -2.226 9.666 15.912 1.00 94.25 188 VAL A N 1
ATOM 1407 C CA . VAL A 1 188 ? -1.428 10.420 16.892 1.00 94.25 188 VAL A CA 1
ATOM 1408 C C . VAL A 1 188 ? -0.298 9.556 17.441 1.00 94.25 188 VAL A C 1
ATOM 1410 O O . VAL A 1 188 ? 0.827 10.029 17.533 1.00 94.25 188 VAL A O 1
ATOM 1413 N N . ARG A 1 189 ? -0.588 8.299 17.804 1.00 92.50 189 ARG A N 1
ATOM 1414 C CA . ARG A 1 189 ? 0.407 7.388 18.398 1.00 92.50 189 ARG A CA 1
ATOM 1415 C C . ARG A 1 189 ? 1.298 6.679 17.372 1.00 92.50 189 ARG A C 1
ATOM 1417 O O . ARG A 1 189 ? 2.393 6.270 17.727 1.00 92.50 189 ARG A O 1
ATOM 1424 N N . ALA A 1 190 ? 0.819 6.522 16.138 1.00 94.19 190 ALA A N 1
ATOM 1425 C CA . ALA A 1 190 ? 1.490 5.824 15.042 1.00 94.19 190 ALA A CA 1
ATOM 1426 C C . ALA A 1 190 ? 1.031 6.405 13.687 1.00 94.19 190 ALA A C 1
ATOM 1428 O O . ALA A 1 190 ? 0.191 5.849 12.970 1.00 94.19 190 ALA A O 1
ATOM 1429 N N . VAL A 1 191 ? 1.533 7.603 13.370 1.00 95.81 191 VAL A N 1
ATOM 1430 C CA . VAL A 1 191 ? 1.152 8.363 12.165 1.00 95.81 191 VAL A CA 1
ATOM 1431 C C . VAL A 1 191 ? 1.498 7.623 10.866 1.00 95.81 191 VAL A C 1
ATOM 1433 O O . VAL A 1 191 ? 0.755 7.675 9.887 1.00 95.81 191 VAL A O 1
ATOM 1436 N N . ASP A 1 192 ? 2.608 6.899 10.882 1.00 97.19 192 ASP A N 1
ATOM 1437 C CA . ASP A 1 192 ? 3.106 6.010 9.838 1.00 97.19 192 ASP A CA 1
ATOM 1438 C C . ASP A 1 192 ? 2.212 4.784 9.634 1.00 97.19 192 ASP A C 1
ATOM 1440 O O . ASP A 1 192 ? 1.851 4.490 8.499 1.00 97.19 192 ASP A O 1
ATOM 1444 N N . VAL A 1 193 ? 1.782 4.113 10.703 1.00 97.94 193 VAL A N 1
ATOM 1445 C CA . VAL A 1 193 ? 0.846 2.982 10.623 1.00 97.94 193 VAL A CA 1
ATOM 1446 C C . VAL A 1 193 ? -0.479 3.447 10.023 1.00 97.94 193 VAL A C 1
ATOM 1448 O O . VAL A 1 193 ? -0.983 2.833 9.086 1.00 97.94 193 VAL A O 1
ATOM 1451 N N . GLN A 1 194 ? -1.011 4.589 10.472 1.00 98.19 194 GLN A N 1
ATOM 1452 C CA . GLN A 1 194 ? -2.220 5.167 9.883 1.00 98.19 194 GLN A CA 1
ATOM 1453 C C . GLN A 1 194 ? -2.040 5.513 8.392 1.00 98.19 194 GLN A C 1
ATOM 1455 O O . GLN A 1 194 ? -2.969 5.330 7.598 1.00 98.19 194 GLN A O 1
ATOM 1460 N N . ALA A 1 195 ? -0.871 6.016 7.992 1.00 97.81 195 ALA A N 1
ATOM 1461 C CA . ALA A 1 195 ? -0.572 6.296 6.590 1.00 97.81 195 ALA A CA 1
ATOM 1462 C C . ALA A 1 195 ? -0.449 5.009 5.765 1.00 97.81 195 ALA A C 1
ATOM 1464 O O . ALA A 1 195 ? -1.005 4.942 4.671 1.00 97.81 195 ALA A O 1
ATOM 1465 N N . ALA A 1 196 ? 0.208 3.975 6.293 1.00 97.88 196 ALA A N 1
ATOM 1466 C CA . ALA A 1 196 ? 0.321 2.674 5.645 1.00 97.88 196 ALA A CA 1
ATOM 1467 C C . ALA A 1 196 ? -1.061 2.046 5.427 1.00 97.88 196 ALA A C 1
ATOM 1469 O O . ALA A 1 196 ? -1.347 1.604 4.320 1.00 97.88 196 ALA A O 1
ATOM 1470 N N . LEU A 1 197 ? -1.952 2.105 6.423 1.00 97.62 197 LEU A N 1
ATOM 1471 C CA . LEU A 1 197 ? -3.354 1.694 6.282 1.00 97.62 197 LEU A CA 1
ATOM 1472 C C . LEU A 1 197 ? -4.092 2.511 5.218 1.00 97.62 197 LEU A C 1
ATOM 1474 O O . LEU A 1 197 ? -4.817 1.953 4.405 1.00 97.62 197 LEU A O 1
ATOM 1478 N N . THR A 1 198 ? -3.880 3.831 5.190 1.00 96.00 198 THR A N 1
ATOM 1479 C CA . THR A 1 198 ? -4.489 4.714 4.181 1.00 96.00 198 THR A CA 1
ATOM 1480 C C . THR A 1 198 ? -4.055 4.326 2.772 1.00 96.00 198 THR A C 1
ATOM 1482 O O . THR A 1 198 ? -4.876 4.343 1.859 1.00 96.00 198 THR A O 1
ATOM 1485 N N . VAL A 1 199 ? -2.773 3.990 2.590 1.00 95.56 199 VAL A N 1
ATOM 1486 C CA . VAL A 1 199 ? -2.262 3.475 1.322 1.00 95.56 199 VAL A CA 1
ATOM 1487 C C . VAL A 1 199 ? -2.905 2.126 1.060 1.00 95.56 199 VAL A C 1
ATOM 1489 O O . VAL A 1 199 ? -3.681 2.053 0.128 1.00 95.56 199 VAL A O 1
ATOM 1492 N N . LEU A 1 200 ? -2.695 1.110 1.898 1.00 94.69 200 LEU A N 1
ATOM 1493 C CA . LEU A 1 200 ? -3.213 -0.252 1.706 1.00 94.69 200 LEU A CA 1
ATOM 1494 C C . LEU A 1 200 ? -4.711 -0.293 1.371 1.00 94.69 200 LEU A C 1
ATOM 1496 O O . LEU A 1 200 ? -5.091 -0.913 0.384 1.00 94.69 200 LEU A O 1
ATOM 1500 N N . CYS A 1 201 ? -5.543 0.423 2.129 1.00 91.31 201 CYS A N 1
ATOM 1501 C CA . CYS A 1 201 ? -6.994 0.436 1.951 1.00 91.31 201 CYS A CA 1
ATOM 1502 C C . CYS A 1 201 ? -7.475 1.361 0.825 1.00 91.31 201 CYS A C 1
ATOM 1504 O O . CYS A 1 201 ? -8.657 1.363 0.495 1.00 91.31 201 CYS A O 1
ATOM 1506 N N . ARG A 1 202 ? -6.603 2.162 0.205 1.00 88.56 202 ARG A N 1
ATOM 1507 C CA . ARG A 1 202 ? -6.956 2.886 -1.026 1.00 88.56 202 ARG A CA 1
ATOM 1508 C C . ARG A 1 202 ? -7.087 1.934 -2.202 1.00 88.56 202 ARG A C 1
ATOM 1510 O O . ARG A 1 202 ? -7.866 2.188 -3.122 1.00 88.56 202 ARG A O 1
ATOM 1517 N N . TRP A 1 203 ? -6.289 0.877 -2.189 1.00 75.94 203 TRP A N 1
ATOM 1518 C CA . TRP A 1 203 ? -6.228 -0.061 -3.281 1.00 75.94 203 TRP A CA 1
ATOM 1519 C C . TRP A 1 203 ? -7.151 -1.242 -2.997 1.00 75.94 203 TRP A C 1
ATOM 1521 O O . TRP A 1 203 ? -6.861 -2.110 -2.181 1.00 75.94 203 TRP A O 1
ATOM 1531 N N . GLY A 1 204 ? -8.291 -1.244 -3.669 1.00 69.19 204 GLY A N 1
ATOM 1532 C CA . GLY A 1 204 ? -9.181 -2.391 -3.757 1.00 69.19 204 GLY A CA 1
ATOM 1533 C C . GLY A 1 204 ? -9.356 -2.795 -5.208 1.00 69.19 204 GLY A C 1
ATOM 1534 O O . GLY A 1 204 ? -9.121 -1.961 -6.096 1.00 69.19 204 GLY A O 1
ATOM 1535 N N . PRO A 1 205 ? -9.802 -4.031 -5.483 1.00 65.81 205 PRO A N 1
ATOM 1536 C CA . PRO A 1 205 ? -10.304 -4.333 -6.808 1.00 65.81 205 PRO A CA 1
ATOM 1537 C C . PRO A 1 205 ? -11.399 -3.321 -7.134 1.00 65.81 205 PRO A C 1
ATOM 1539 O O . PRO A 1 205 ? -12.334 -3.095 -6.360 1.00 65.81 205 PRO A O 1
ATOM 1542 N N . LYS A 1 206 ? -11.282 -2.682 -8.298 1.00 61.94 206 LYS A N 1
ATOM 1543 C CA . LYS A 1 206 ? -12.444 -1.991 -8.838 1.00 61.94 206 LYS A CA 1
ATOM 1544 C C . LYS A 1 206 ? -13.470 -3.079 -9.116 1.00 61.94 206 LYS A C 1
ATOM 1546 O O . LYS A 1 206 ? -13.108 -4.126 -9.642 1.00 61.94 206 LYS A O 1
ATOM 1551 N N . VAL A 1 207 ? -14.725 -2.816 -8.758 1.00 54.78 207 VAL A N 1
ATOM 1552 C CA . VAL A 1 207 ? -15.855 -3.759 -8.865 1.00 54.78 207 VAL A CA 1
ATOM 1553 C C . VAL A 1 207 ? -15.935 -4.449 -10.243 1.00 54.78 207 VAL A C 1
ATOM 1555 O O . VAL A 1 207 ? -16.426 -5.567 -10.322 1.00 54.78 207 VAL A O 1
ATOM 1558 N N . ASP A 1 208 ? -15.336 -3.857 -11.286 1.00 56.47 208 ASP A N 1
ATOM 1559 C CA . ASP A 1 208 ? -15.340 -4.363 -12.663 1.00 56.47 208 ASP A CA 1
ATOM 1560 C C . ASP A 1 208 ? -13.976 -4.843 -13.211 1.00 56.47 208 ASP A C 1
ATOM 1562 O O . ASP A 1 208 ? -13.874 -5.176 -14.393 1.00 56.47 208 ASP A O 1
ATOM 1566 N N . SER A 1 209 ? -12.895 -4.852 -12.421 1.00 56.94 209 SER A N 1
ATOM 1567 C CA . SER A 1 209 ? -11.583 -5.298 -12.912 1.00 56.94 209 SER A CA 1
ATOM 1568 C C . SER A 1 209 ? -11.383 -6.790 -12.659 1.00 56.94 209 SER A C 1
ATOM 1570 O O . SER A 1 209 ? -11.346 -7.215 -11.509 1.00 56.94 209 SER A O 1
ATOM 1572 N N . SER A 1 210 ? -11.126 -7.570 -13.714 1.00 56.38 210 SER A N 1
ATOM 1573 C CA . SER A 1 210 ? -10.609 -8.948 -13.622 1.00 56.38 210 SER A CA 1
ATOM 1574 C C . SER A 1 210 ? -9.171 -9.024 -13.081 1.00 56.38 210 SER A C 1
ATOM 1576 O O . SER A 1 210 ? -8.509 -10.053 -13.22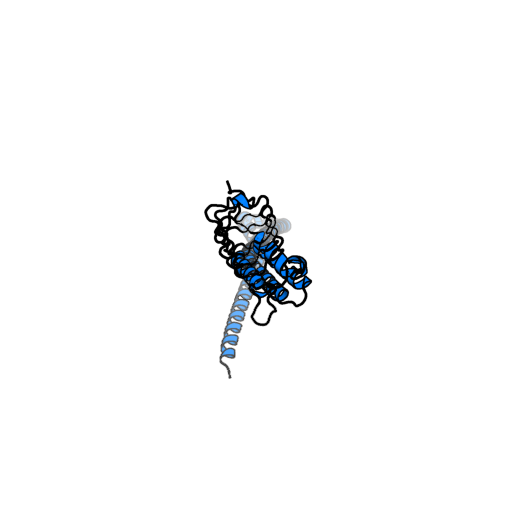0 1.00 56.38 210 SER A O 1
ATOM 1578 N N . ASP A 1 211 ? -8.659 -7.917 -12.547 1.00 63.53 211 ASP A N 1
ATOM 1579 C CA . ASP A 1 211 ? -7.287 -7.780 -12.100 1.00 63.53 211 ASP A CA 1
ATOM 1580 C C . ASP A 1 211 ? -7.130 -8.496 -10.763 1.00 63.53 211 ASP A C 1
ATOM 1582 O O . ASP A 1 211 ? -7.853 -8.245 -9.796 1.00 63.53 211 ASP A O 1
ATOM 1586 N N . TYR A 1 212 ? -6.162 -9.406 -10.724 1.00 72.56 212 TYR A N 1
ATOM 1587 C CA . TYR A 1 212 ? -5.695 -10.006 -9.488 1.00 72.56 212 TYR A CA 1
ATOM 1588 C C . TYR A 1 212 ? -5.265 -8.891 -8.524 1.00 72.56 212 TYR A C 1
ATOM 1590 O O . TYR A 1 212 ? -4.441 -8.042 -8.871 1.00 72.56 212 TYR A O 1
ATOM 1598 N N . TRP A 1 213 ? -5.847 -8.889 -7.325 1.00 76.94 213 TRP A N 1
ATOM 1599 C CA . TRP A 1 213 ? -5.506 -7.955 -6.259 1.00 76.94 213 TRP A CA 1
ATOM 1600 C C . TRP A 1 213 ? -4.818 -8.711 -5.111 1.00 76.94 213 TRP A C 1
ATOM 1602 O O . TRP A 1 213 ? -5.361 -9.734 -4.671 1.00 76.94 213 TRP A O 1
ATOM 1612 N N . PRO A 1 214 ? -3.650 -8.256 -4.614 1.00 83.50 214 PRO A N 1
ATOM 1613 C CA . PRO A 1 214 ? -2.954 -8.928 -3.524 1.00 83.50 214 PRO A CA 1
ATOM 1614 C C . PRO A 1 214 ? -3.798 -8.956 -2.252 1.00 83.50 214 PRO A C 1
ATOM 1616 O O . PRO A 1 214 ? -4.462 -7.988 -1.885 1.00 83.50 214 PRO A O 1
ATOM 1619 N N . THR A 1 215 ? -3.731 -10.078 -1.539 1.00 86.62 215 THR A N 1
ATOM 1620 C CA . THR A 1 215 ? -4.312 -10.185 -0.198 1.00 86.62 215 THR A CA 1
ATOM 1621 C C . THR A 1 215 ? -3.485 -9.353 0.779 1.00 86.62 215 THR A C 1
ATOM 1623 O O . THR A 1 215 ? -2.284 -9.579 0.910 1.00 86.62 215 THR A O 1
ATOM 1626 N N . VAL A 1 216 ? -4.120 -8.416 1.482 1.00 95.00 216 VAL A N 1
ATOM 1627 C CA . VAL A 1 216 ? -3.470 -7.645 2.551 1.00 95.00 216 VAL A CA 1
ATOM 1628 C C . VAL A 1 216 ? -3.593 -8.417 3.863 1.00 95.00 216 VAL A C 1
ATOM 1630 O O . VAL A 1 216 ? -4.694 -8.815 4.243 1.00 95.00 216 VAL A O 1
ATOM 1633 N N . ASP A 1 217 ? -2.473 -8.617 4.556 1.00 97.31 217 ASP A N 1
ATOM 1634 C CA . ASP A 1 217 ? -2.422 -9.321 5.839 1.00 97.31 217 ASP A CA 1
ATOM 1635 C C . ASP A 1 217 ? -2.149 -8.363 7.006 1.00 97.31 217 ASP A C 1
ATOM 1637 O O . ASP A 1 217 ? -1.010 -7.950 7.245 1.00 97.31 217 ASP A O 1
ATOM 1641 N N . LEU A 1 218 ? -3.217 -8.013 7.718 1.00 98.00 218 LEU A N 1
ATOM 1642 C CA . LEU A 1 218 ? -3.225 -7.182 8.920 1.00 98.00 218 LEU A CA 1
ATOM 1643 C C . LEU A 1 218 ? -3.663 -7.995 10.149 1.00 98.00 218 LEU A C 1
ATOM 1645 O O . LEU A 1 218 ? -4.195 -7.412 11.098 1.00 98.00 218 LEU A O 1
ATOM 1649 N N . SER A 1 219 ? -3.472 -9.321 10.128 1.00 98.00 219 SER A N 1
ATOM 1650 C CA . SER A 1 219 ? -3.762 -10.163 11.287 1.00 98.00 219 SER A CA 1
ATOM 1651 C C . SER A 1 219 ? -2.971 -9.683 12.498 1.00 98.00 219 SER A C 1
ATOM 1653 O O . SER A 1 219 ? -1.861 -9.156 12.353 1.00 98.00 219 SER A O 1
ATOM 1655 N N . ASP A 1 220 ? -3.541 -9.872 13.689 1.00 96.75 220 ASP A N 1
ATOM 1656 C CA . ASP A 1 220 ? -2.815 -9.647 14.943 1.00 96.75 220 ASP A CA 1
ATOM 1657 C C . ASP A 1 220 ? -2.214 -8.227 15.034 1.00 96.75 220 ASP A C 1
ATOM 1659 O O . ASP A 1 220 ? -1.107 -8.020 15.532 1.00 96.75 220 ASP A O 1
ATOM 1663 N N . ALA A 1 221 ? -2.921 -7.225 14.495 1.00 96.94 221 ALA A N 1
ATOM 1664 C CA . ALA A 1 221 ? -2.509 -5.824 14.514 1.00 96.94 221 ALA A CA 1
ATOM 1665 C C . ALA A 1 221 ? -3.358 -4.996 15.492 1.00 96.94 221 ALA A C 1
ATOM 1667 O O . ALA A 1 221 ? -4.583 -5.125 15.564 1.00 96.94 221 ALA A O 1
ATOM 1668 N N . ASP A 1 222 ? -2.717 -4.092 16.229 1.00 95.88 222 ASP A N 1
ATOM 1669 C CA . ASP A 1 222 ? -3.384 -3.101 17.066 1.00 95.88 222 ASP A CA 1
ATOM 1670 C C . ASP A 1 222 ? -3.802 -1.909 16.202 1.00 95.88 222 ASP A C 1
ATOM 1672 O O . ASP A 1 222 ? -3.035 -0.970 15.969 1.00 95.88 222 ASP A O 1
ATOM 1676 N N . LEU A 1 223 ? -5.050 -1.940 15.748 1.00 97.25 223 LEU A N 1
ATOM 1677 C CA . LEU A 1 223 ? -5.674 -0.937 14.891 1.00 97.25 223 LEU A CA 1
ATOM 1678 C C . LEU A 1 223 ? -6.728 -0.115 15.648 1.00 97.25 223 LEU A C 1
ATOM 1680 O O . LEU A 1 223 ? -7.617 0.491 15.043 1.00 97.25 223 LEU A O 1
ATOM 1684 N N . ARG A 1 224 ? -6.637 -0.064 16.984 1.00 96.19 224 ARG A N 1
ATOM 1685 C CA . ARG A 1 224 ? -7.578 0.697 17.811 1.00 96.19 224 ARG A CA 1
ATOM 1686 C C . ARG A 1 224 ? -7.576 2.162 17.409 1.00 96.19 224 ARG A C 1
ATOM 1688 O O . ARG A 1 224 ? -6.509 2.784 17.328 1.00 96.19 224 ARG A O 1
ATOM 1695 N N . MET A 1 225 ? -8.772 2.703 17.188 1.00 96.44 225 MET A N 1
ATOM 1696 C CA . MET A 1 225 ? -9.004 4.057 16.676 1.00 96.44 225 MET A CA 1
ATOM 1697 C C . MET A 1 225 ? -8.309 4.383 15.347 1.00 96.44 225 MET A C 1
ATOM 1699 O O . MET A 1 225 ? -7.959 5.543 15.090 1.00 96.44 225 MET A O 1
ATOM 1703 N N . ALA A 1 226 ? -8.094 3.378 14.496 1.00 98.12 226 ALA A N 1
ATOM 1704 C CA . ALA A 1 226 ? -7.723 3.600 13.107 1.00 98.12 226 ALA A CA 1
ATOM 1705 C C . ALA A 1 226 ? -8.848 4.327 12.361 1.00 98.12 226 ALA A C 1
ATOM 1707 O O . ALA A 1 226 ? -10.029 4.043 12.561 1.00 98.12 226 ALA A O 1
ATOM 1708 N N . ASN A 1 227 ? -8.486 5.251 11.473 1.00 98.19 227 ASN A N 1
ATOM 1709 C CA . ASN A 1 227 ? -9.421 5.776 10.484 1.00 98.19 227 ASN A CA 1
ATOM 1710 C C . ASN A 1 227 ? -9.280 4.990 9.178 1.00 98.19 227 ASN A C 1
ATOM 1712 O O . ASN A 1 227 ? -8.258 5.096 8.506 1.00 98.19 227 ASN A O 1
ATOM 1716 N N . LEU A 1 228 ? -10.306 4.222 8.837 1.00 97.50 228 LEU A N 1
ATOM 1717 C CA . LEU A 1 228 ? -10.407 3.381 7.644 1.00 97.50 228 LEU A CA 1
ATOM 1718 C C . LEU A 1 228 ? -11.684 3.714 6.849 1.00 97.50 228 LEU A C 1
ATOM 1720 O O . LEU A 1 228 ? -12.130 2.926 6.018 1.00 97.50 228 LEU A O 1
ATOM 1724 N N . SER A 1 229 ? -12.277 4.886 7.108 1.00 97.31 229 SER A N 1
ATOM 1725 C CA . SER A 1 229 ? -13.510 5.323 6.453 1.00 97.31 229 SER A CA 1
ATOM 1726 C C . SER A 1 229 ? -13.360 5.380 4.931 1.00 97.31 229 SER A C 1
ATOM 1728 O O . SER A 1 229 ? -12.375 5.900 4.403 1.00 97.31 229 SER A O 1
ATOM 1730 N N . GLY A 1 230 ? -14.340 4.821 4.219 1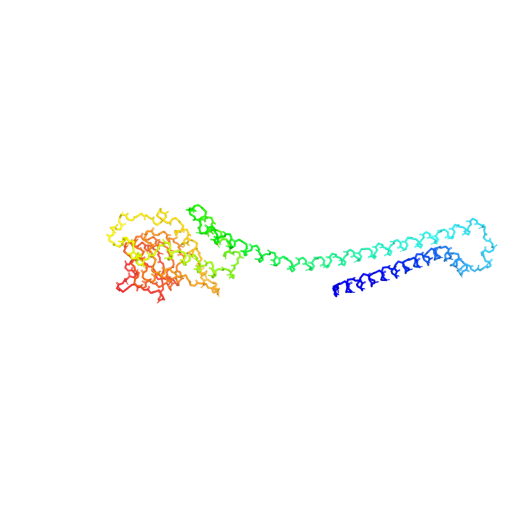.00 94.88 230 GLY A N 1
ATOM 1731 C CA . GLY A 1 230 ? -14.338 4.700 2.759 1.00 94.88 230 GLY A CA 1
ATOM 1732 C C . GLY A 1 230 ? -13.236 3.799 2.191 1.00 94.88 230 GLY A C 1
ATOM 1733 O O . GLY A 1 230 ? -13.046 3.776 0.976 1.00 94.88 230 GLY A O 1
ATOM 1734 N N . GLY A 1 231 ? -12.474 3.107 3.042 1.00 94.56 231 GLY A N 1
ATOM 1735 C CA . GLY A 1 231 ? -11.396 2.224 2.626 1.00 94.56 231 GLY A CA 1
ATOM 1736 C C . GLY A 1 231 ? -11.918 0.924 2.021 1.00 94.56 231 GLY A C 1
ATOM 1737 O O . GLY A 1 231 ? -12.937 0.383 2.447 1.00 94.56 231 GLY A O 1
ATOM 1738 N N . SER A 1 232 ? -11.178 0.390 1.056 1.00 93.88 232 SER A N 1
ATOM 1739 C CA . SER A 1 232 ? -11.316 -0.990 0.614 1.00 93.88 232 SER A CA 1
ATOM 1740 C C . SER A 1 232 ? -10.589 -1.913 1.581 1.00 93.88 232 SER A C 1
ATOM 1742 O O . SER A 1 232 ? -9.359 -1.918 1.650 1.00 93.88 232 SER A O 1
ATOM 1744 N N . LEU A 1 233 ? -11.356 -2.735 2.284 1.00 95.25 233 LEU A N 1
ATOM 1745 C CA . LEU A 1 233 ? -10.876 -3.881 3.046 1.00 95.25 233 LEU A CA 1
ATOM 1746 C C . LEU A 1 233 ? -11.270 -5.204 2.376 1.00 95.25 233 LEU A C 1
ATOM 1748 O O . LEU A 1 233 ? -11.314 -6.246 3.030 1.00 95.25 233 LEU A O 1
ATOM 1752 N N . TRP A 1 234 ? -11.504 -5.179 1.060 1.00 92.56 234 TRP A N 1
ATOM 1753 C CA . TRP A 1 234 ? -11.835 -6.369 0.290 1.00 92.56 234 TRP A CA 1
ATOM 1754 C C . TRP A 1 234 ? -10.786 -7.468 0.482 1.00 92.56 234 TRP A C 1
ATOM 1756 O O . TRP A 1 234 ? -9.608 -7.280 0.167 1.00 92.56 234 TRP A O 1
ATOM 1766 N N . ARG A 1 235 ? -11.222 -8.620 1.005 1.00 92.88 235 ARG A N 1
ATOM 1767 C CA . ARG A 1 235 ? -10.376 -9.794 1.296 1.00 92.88 235 ARG A CA 1
ATOM 1768 C C . ARG A 1 235 ? -9.151 -9.521 2.168 1.00 92.88 235 ARG A C 1
ATOM 1770 O O . ARG A 1 235 ? -8.186 -10.286 2.133 1.00 92.88 235 ARG A O 1
ATOM 1777 N N . VAL A 1 236 ? -9.172 -8.454 2.961 1.00 96.12 236 VAL A N 1
ATOM 1778 C CA . VAL A 1 236 ? -8.118 -8.184 3.941 1.00 96.12 236 VAL A CA 1
ATOM 1779 C C . VAL A 1 236 ? -8.242 -9.182 5.090 1.00 96.12 236 VAL A C 1
ATOM 1781 O O . VAL A 1 236 ? -9.340 -9.433 5.586 1.00 96.12 236 VAL A O 1
ATOM 1784 N N . ARG A 1 237 ? -7.113 -9.748 5.525 1.00 98.00 237 ARG A N 1
ATOM 1785 C CA . ARG A 1 237 ? -7.058 -10.555 6.748 1.00 98.00 237 ARG A CA 1
ATOM 1786 C C . ARG A 1 237 ? -6.874 -9.636 7.943 1.00 98.00 237 ARG A C 1
ATOM 1788 O O . ARG A 1 237 ? -5.878 -8.925 8.023 1.00 98.00 237 ARG A O 1
ATOM 1795 N N . LEU A 1 238 ? -7.847 -9.648 8.839 1.00 98.50 238 LEU A N 1
ATOM 1796 C CA . LEU A 1 238 ? -7.881 -8.913 10.103 1.00 98.50 238 LEU A CA 1
ATOM 1797 C C . LEU A 1 238 ? -8.037 -9.873 11.286 1.00 98.50 238 LEU A C 1
ATOM 1799 O O . LEU A 1 238 ? -8.350 -9.432 12.395 1.00 98.50 238 LEU A O 1
ATOM 1803 N N . ASN A 1 239 ? -7.843 -11.176 11.067 1.00 98.19 239 ASN A N 1
ATOM 1804 C CA . ASN A 1 239 ? -8.068 -12.174 12.093 1.00 98.19 239 ASN A CA 1
ATOM 1805 C C . ASN A 1 239 ? -7.200 -11.882 13.329 1.00 98.19 239 ASN A C 1
ATOM 1807 O O . ASN A 1 239 ? -6.024 -11.536 13.204 1.00 98.19 239 ASN A O 1
ATOM 1811 N N . GLY A 1 240 ? -7.808 -11.920 14.514 1.00 96.69 240 GLY A N 1
ATOM 1812 C CA . GLY A 1 240 ? -7.146 -11.579 15.779 1.00 96.69 240 GLY A CA 1
ATOM 1813 C C . GLY A 1 240 ? -6.785 -10.095 15.973 1.00 96.69 240 GLY A C 1
ATOM 1814 O O . GLY A 1 240 ? -6.335 -9.718 17.053 1.00 96.69 240 GLY A O 1
ATOM 1815 N N . ALA A 1 241 ? -6.992 -9.217 14.985 1.00 97.75 241 ALA A N 1
ATOM 1816 C CA . ALA A 1 241 ? -6.678 -7.794 15.112 1.00 97.75 241 ALA A CA 1
ATOM 1817 C C . ALA A 1 241 ? -7.591 -7.081 16.128 1.00 97.75 241 ALA A C 1
ATOM 1819 O O . ALA A 1 241 ? -8.710 -7.510 16.423 1.00 97.75 241 ALA A O 1
ATOM 1820 N N . ASN A 1 242 ? -7.144 -5.933 16.635 1.00 96.44 242 ASN A N 1
ATOM 1821 C CA . ASN A 1 242 ? -7.952 -5.091 17.511 1.00 96.44 242 ASN A CA 1
ATOM 1822 C C . ASN A 1 242 ? -8.385 -3.806 16.804 1.00 96.44 242 ASN A C 1
ATOM 1824 O O . ASN A 1 242 ? -7.577 -2.902 16.614 1.00 96.44 242 ASN A O 1
ATOM 1828 N N . LEU A 1 243 ? -9.669 -3.712 16.458 1.00 97.62 243 LEU A N 1
ATOM 1829 C CA . LEU A 1 243 ? -10.298 -2.568 15.796 1.00 97.62 243 LEU A CA 1
ATOM 1830 C C . LEU A 1 243 ? -11.171 -1.743 16.751 1.00 97.62 243 LEU A C 1
ATOM 1832 O O . LEU A 1 243 ? -12.038 -0.996 16.291 1.00 97.62 243 LEU A O 1
ATOM 1836 N N . ALA A 1 244 ? -10.965 -1.839 18.070 1.00 95.75 244 ALA A N 1
ATOM 1837 C CA . ALA A 1 244 ? -11.801 -1.106 19.015 1.00 95.75 244 ALA A CA 1
ATOM 1838 C C . ALA A 1 244 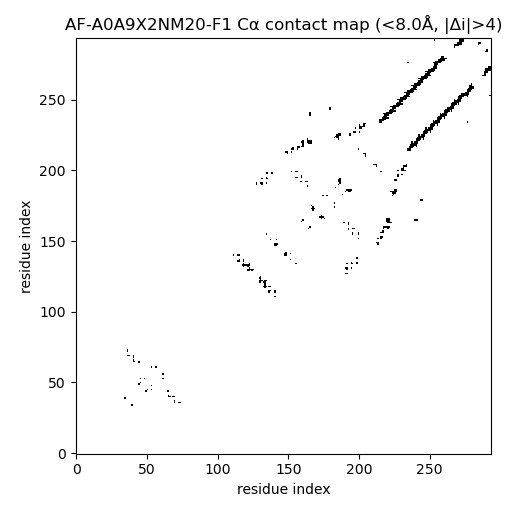? -11.795 0.405 18.714 1.00 95.75 244 ALA A C 1
ATOM 1840 O O . ALA A 1 244 ? -10.732 1.018 18.550 1.00 95.75 244 ALA A O 1
ATOM 1841 N N . ARG A 1 245 ? -12.989 1.000 18.604 1.00 96.50 245 ARG A N 1
ATOM 1842 C CA . ARG A 1 245 ? -13.222 2.395 18.184 1.00 96.50 245 ARG A CA 1
ATOM 1843 C C . ARG A 1 245 ? -12.625 2.793 16.830 1.00 96.50 245 ARG A C 1
ATOM 1845 O O . ARG A 1 245 ? -12.440 3.983 16.567 1.00 96.50 245 ARG A O 1
ATOM 1852 N N . ALA A 1 246 ? -12.275 1.839 15.971 1.00 98.06 246 ALA A N 1
ATOM 1853 C CA . ALA A 1 246 ? -11.897 2.152 14.600 1.00 98.06 246 ALA A CA 1
ATOM 1854 C C . ALA A 1 246 ? -13.102 2.718 13.833 1.00 98.06 246 ALA A C 1
ATOM 1856 O O . ALA A 1 246 ? -14.249 2.345 14.075 1.00 98.06 246 ALA A O 1
ATOM 1857 N N . ASN A 1 247 ? -12.826 3.625 12.903 1.00 98.25 247 ASN A N 1
ATOM 1858 C CA . ASN A 1 247 ? -13.817 4.186 11.998 1.00 98.25 247 ASN A CA 1
ATOM 1859 C C . ASN A 1 247 ? -13.763 3.423 10.669 1.00 98.25 247 ASN A C 1
ATOM 1861 O O . ASN A 1 247 ? -12.806 3.591 9.914 1.00 98.25 247 ASN A O 1
ATOM 1865 N N . LEU A 1 248 ? -14.789 2.620 10.396 1.00 98.12 248 LEU A N 1
ATOM 1866 C CA . LEU A 1 248 ? -15.022 1.876 9.156 1.00 98.12 248 LEU A CA 1
ATOM 1867 C C . LEU A 1 248 ? -16.250 2.405 8.399 1.00 98.12 248 LEU A C 1
ATOM 1869 O O . LEU A 1 248 ? -16.838 1.694 7.586 1.00 98.12 248 LEU A O 1
ATOM 1873 N N . VAL A 1 249 ? -16.632 3.665 8.623 1.00 97.69 249 VAL A N 1
ATOM 1874 C CA . VAL A 1 249 ? -17.766 4.287 7.934 1.00 97.69 249 VAL A CA 1
ATOM 1875 C C . VAL A 1 249 ? -17.574 4.186 6.422 1.00 97.69 249 VAL A C 1
ATOM 1877 O O . VAL A 1 249 ? -16.549 4.632 5.904 1.00 97.69 249 VAL A O 1
ATOM 1880 N N . LYS A 1 250 ? -18.555 3.633 5.700 1.00 95.88 250 LYS A N 1
ATOM 1881 C CA . LYS A 1 250 ? -18.516 3.408 4.237 1.00 95.88 250 LYS A CA 1
ATOM 1882 C C . LYS A 1 250 ? -17.383 2.501 3.750 1.00 95.88 250 LYS A C 1
ATOM 1884 O O . LYS A 1 250 ? -17.026 2.557 2.574 1.00 95.88 250 LYS A O 1
ATOM 1889 N N . ALA A 1 251 ? -16.776 1.715 4.632 1.00 96.31 251 ALA A N 1
ATOM 1890 C CA . ALA A 1 251 ? -15.742 0.772 4.240 1.00 96.31 251 ALA A CA 1
ATOM 1891 C C . ALA A 1 251 ? -16.330 -0.425 3.477 1.00 96.31 251 ALA A C 1
ATOM 1893 O O . ALA A 1 251 ? -17.465 -0.841 3.717 1.00 96.31 251 ALA A O 1
ATOM 1894 N N . ASP A 1 252 ? -15.533 -1.001 2.583 1.00 94.94 252 ASP A N 1
ATOM 1895 C CA . ASP A 1 252 ? -15.866 -2.236 1.875 1.00 94.94 252 ASP A CA 1
ATOM 1896 C C . ASP A 1 252 ? -15.186 -3.430 2.549 1.00 94.94 252 ASP A C 1
ATOM 1898 O O . ASP A 1 252 ? -13.974 -3.592 2.437 1.00 94.94 252 ASP A O 1
ATOM 1902 N N . LEU A 1 253 ? -15.959 -4.250 3.262 1.00 96.38 253 LEU A N 1
ATOM 1903 C CA . LEU A 1 253 ? -15.500 -5.419 4.024 1.00 96.38 253 LEU A CA 1
ATOM 1904 C C . LEU A 1 253 ? -15.799 -6.747 3.311 1.00 96.38 253 LEU A C 1
ATOM 1906 O O . LEU A 1 253 ? -15.683 -7.814 3.919 1.00 96.38 253 LEU A O 1
ATOM 1910 N N . ARG A 1 254 ? -16.199 -6.721 2.035 1.00 94.00 254 ARG A N 1
ATOM 1911 C CA . ARG A 1 254 ? -16.498 -7.937 1.260 1.00 94.00 254 ARG A CA 1
ATOM 1912 C C . ARG A 1 254 ? -15.326 -8.917 1.271 1.00 94.00 254 ARG A C 1
ATOM 1914 O O . ARG A 1 254 ? -14.186 -8.553 0.977 1.00 94.00 254 ARG A O 1
ATOM 1921 N N . GLY A 1 255 ? -15.587 -10.164 1.647 1.00 93.88 255 GLY A N 1
ATOM 1922 C CA . GLY A 1 255 ? -14.558 -11.201 1.740 1.00 93.88 255 GLY A CA 1
ATOM 1923 C C . GLY A 1 255 ? -13.484 -11.004 2.815 1.00 93.88 255 GLY A C 1
ATOM 1924 O O . GLY A 1 255 ? -12.548 -11.803 2.857 1.00 93.88 255 GLY A O 1
ATOM 1925 N N . ALA A 1 256 ? -13.557 -9.952 3.639 1.00 96.38 256 ALA A N 1
ATOM 1926 C CA . ALA A 1 256 ? -12.602 -9.725 4.720 1.00 96.38 256 ALA A CA 1
ATOM 1927 C C . ALA A 1 256 ? -12.704 -10.832 5.776 1.00 96.38 256 ALA A C 1
ATOM 1929 O O . ALA A 1 256 ? -13.799 -11.304 6.084 1.00 96.38 256 ALA A O 1
ATOM 1930 N N . ASP A 1 257 ? -11.569 -11.214 6.354 1.00 98.25 257 ASP A N 1
ATOM 1931 C CA . ASP A 1 257 ? -11.528 -12.161 7.465 1.00 98.25 257 ASP A CA 1
ATOM 1932 C C . ASP A 1 257 ? -11.392 -11.399 8.785 1.00 98.25 257 ASP A C 1
ATOM 1934 O O . ASP A 1 257 ? -10.302 -10.936 9.117 1.00 98.25 257 ASP A O 1
ATOM 1938 N N . LEU A 1 258 ? -12.501 -11.245 9.514 1.00 98.50 258 LEU A N 1
ATOM 1939 C CA . LEU A 1 258 ? -12.560 -10.642 10.847 1.00 98.50 258 LEU A CA 1
ATOM 1940 C C . LEU A 1 258 ? -12.718 -11.696 11.960 1.00 98.50 258 LEU A C 1
ATOM 1942 O O . LEU A 1 258 ? -13.245 -11.400 13.035 1.00 98.50 258 LEU A O 1
ATOM 1946 N N . THR A 1 259 ? -12.327 -12.951 11.727 1.00 98.38 259 THR A N 1
ATOM 1947 C CA . THR A 1 259 ? -12.388 -13.979 12.776 1.00 98.38 259 THR A CA 1
ATOM 1948 C C . THR A 1 259 ? -11.524 -13.584 13.977 1.00 98.38 259 THR A C 1
ATOM 1950 O O . THR A 1 259 ? -10.415 -13.088 13.833 1.00 98.38 259 THR A O 1
ATOM 1953 N N . GLU A 1 260 ? -12.036 -13.747 15.198 1.00 96.94 260 GLU A N 1
ATOM 1954 C CA . GLU A 1 260 ? -11.326 -13.364 16.438 1.00 96.94 260 GLU A CA 1
ATOM 1955 C C . GLU A 1 260 ? -10.976 -11.863 16.568 1.00 96.94 260 GLU A C 1
ATOM 1957 O O . GLU A 1 260 ? -10.337 -11.458 17.539 1.00 96.94 260 GLU A O 1
ATOM 1962 N N . THR A 1 261 ? -11.418 -11.009 15.641 1.00 97.88 261 THR A N 1
ATOM 1963 C CA . THR A 1 261 ? -11.167 -9.567 15.694 1.00 97.88 261 THR A CA 1
ATOM 1964 C C . THR A 1 261 ? -11.974 -8.904 16.813 1.00 97.88 261 THR A C 1
ATOM 1966 O O . THR A 1 261 ? -13.162 -9.172 17.004 1.00 97.88 261 THR A O 1
ATOM 1969 N N . ILE A 1 262 ? -11.356 -7.966 17.531 1.00 95.75 262 ILE A N 1
ATOM 1970 C CA . ILE A 1 262 ? -12.037 -7.155 18.549 1.00 95.75 262 ILE A CA 1
ATOM 1971 C C . ILE A 1 262 ? -12.694 -5.946 17.870 1.00 95.75 262 ILE A C 1
ATOM 1973 O O . ILE A 1 262 ? -11.999 -5.046 17.403 1.00 95.75 262 ILE A O 1
ATOM 1977 N N . LEU A 1 263 ? -14.032 -5.909 17.856 1.00 96.62 263 LEU A N 1
ATOM 1978 C CA . LEU A 1 263 ? -14.852 -4.873 17.198 1.00 96.62 263 LEU A CA 1
ATOM 1979 C C . LEU A 1 263 ? -15.563 -3.922 18.188 1.00 96.62 263 LEU A C 1
ATOM 1981 O O . LEU A 1 263 ? -16.634 -3.383 17.906 1.00 96.62 263 LEU A O 1
ATOM 1985 N N . LEU A 1 264 ? -15.012 -3.758 19.395 1.00 93.62 264 LEU A N 1
ATOM 1986 C CA . LEU A 1 264 ? -15.635 -2.963 20.459 1.00 93.62 264 LEU A CA 1
ATOM 1987 C C . LEU A 1 264 ? -15.804 -1.496 20.036 1.00 93.62 264 LEU A C 1
ATOM 1989 O O . LEU A 1 264 ? -14.816 -0.801 19.814 1.00 93.62 264 LEU A O 1
ATOM 1993 N N . GLU A 1 265 ? -17.046 -1.009 19.990 1.00 95.06 265 GLU A N 1
ATOM 1994 C CA . GLU A 1 265 ? -17.375 0.374 19.598 1.00 95.06 265 GLU A CA 1
ATOM 1995 C C . GLU A 1 265 ? -16.809 0.778 18.220 1.00 95.06 265 GLU A C 1
ATOM 1997 O O . GLU A 1 265 ? -16.573 1.957 17.959 1.00 95.06 265 GLU A O 1
ATOM 2002 N N . THR A 1 266 ? -16.553 -0.190 17.338 1.00 97.56 266 THR A N 1
ATOM 2003 C CA . THR A 1 266 ? -16.161 0.077 15.952 1.00 97.56 266 THR A CA 1
ATOM 2004 C C . THR A 1 266 ? -17.346 0.671 15.193 1.00 97.56 266 THR A C 1
ATOM 2006 O O . THR A 1 266 ? -18.464 0.163 15.276 1.00 97.56 266 THR A O 1
ATOM 2009 N N . ASP A 1 267 ? -17.107 1.753 14.458 1.00 97.88 267 ASP A N 1
ATOM 2010 C CA . ASP A 1 267 ? -18.142 2.424 13.676 1.00 97.88 267 ASP A CA 1
ATOM 2011 C C . ASP A 1 267 ? -18.203 1.830 12.269 1.00 97.88 267 ASP A C 1
ATOM 2013 O O . ASP A 1 267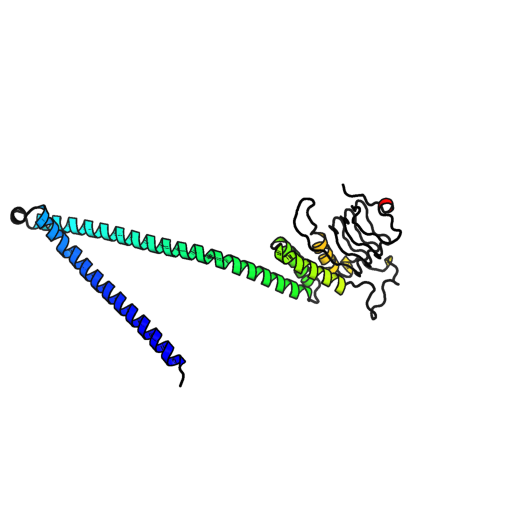 ? -17.264 1.985 11.488 1.00 97.88 267 ASP A O 1
ATOM 2017 N N . PHE A 1 268 ? -19.306 1.153 11.955 1.00 97.75 268 PHE A N 1
ATOM 2018 C CA . PHE A 1 268 ? -19.545 0.518 10.662 1.00 97.75 268 PHE A CA 1
ATOM 2019 C C . PHE A 1 268 ? -20.620 1.218 9.826 1.00 97.75 268 PHE A C 1
ATOM 2021 O O . PHE A 1 268 ? -21.147 0.614 8.891 1.00 97.75 268 PHE A O 1
ATOM 2028 N N . GLN A 1 269 ? -20.990 2.460 10.152 1.00 96.12 269 GLN A N 1
ATOM 2029 C CA . GLN A 1 269 ? -22.080 3.138 9.454 1.00 96.12 269 GLN A CA 1
ATOM 2030 C C . GLN A 1 269 ? -21.869 3.120 7.929 1.00 96.12 269 GLN A C 1
ATOM 2032 O O . GLN A 1 269 ? -20.826 3.537 7.426 1.00 96.12 269 GLN A O 1
ATOM 2037 N N . ASP A 1 270 ? -22.873 2.651 7.187 1.00 94.88 270 ASP A N 1
ATOM 2038 C CA . ASP A 1 270 ? -22.854 2.525 5.722 1.00 94.88 270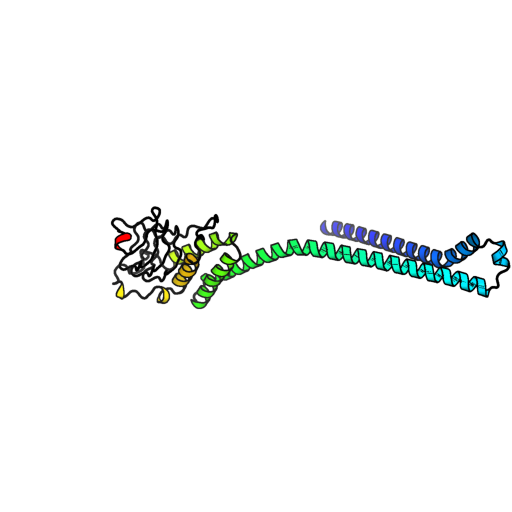 ASP A CA 1
ATOM 2039 C C . ASP A 1 270 ? -21.737 1.615 5.160 1.00 94.88 270 ASP A C 1
ATOM 2041 O O . ASP A 1 270 ? -21.461 1.654 3.960 1.00 94.88 270 ASP A O 1
ATOM 2045 N N . ALA A 1 271 ? -21.068 0.809 5.990 1.00 97.00 271 ALA A N 1
ATOM 2046 C CA . ALA A 1 271 ? -20.128 -0.195 5.505 1.00 97.00 271 ALA A CA 1
ATOM 2047 C C . ALA A 1 271 ? -20.870 -1.319 4.764 1.00 97.00 271 ALA A C 1
ATOM 2049 O O . ALA A 1 271 ? -22.034 -1.626 5.058 1.00 97.00 271 ALA A O 1
ATOM 2050 N N . VAL A 1 272 ? -20.180 -1.944 3.810 1.00 96.62 272 VAL A N 1
ATOM 2051 C CA . VAL A 1 272 ? -20.721 -3.049 3.008 1.00 96.62 272 VAL A CA 1
ATOM 2052 C C . VAL A 1 272 ? -19.985 -4.354 3.284 1.00 96.62 272 VAL A C 1
ATOM 2054 O O . VAL A 1 272 ? -18.774 -4.356 3.489 1.00 96.62 272 VAL A O 1
ATOM 2057 N N . TYR A 1 273 ? -20.713 -5.466 3.274 1.00 96.75 273 TYR A N 1
ATOM 2058 C CA . TYR A 1 273 ? -20.173 -6.824 3.404 1.00 96.75 273 TYR A CA 1
ATOM 2059 C C . TYR A 1 273 ? -20.927 -7.789 2.486 1.00 96.75 273 TYR A C 1
ATOM 2061 O O . TYR A 1 273 ? -21.967 -7.435 1.938 1.00 96.75 273 TYR A O 1
ATOM 2069 N N . ASP A 1 274 ? -20.418 -9.004 2.312 1.00 95.50 274 ASP A N 1
ATOM 2070 C CA . ASP A 1 274 ? -21.103 -10.065 1.568 1.00 95.50 274 ASP A CA 1
ATOM 2071 C C . ASP A 1 274 ? -21.048 -11.394 2.333 1.00 95.50 274 ASP A C 1
ATOM 2073 O O . ASP A 1 274 ? -20.510 -11.481 3.440 1.00 95.50 274 ASP A O 1
ATOM 2077 N N . GLU A 1 275 ? -21.619 -12.448 1.755 1.00 95.06 275 GLU A N 1
ATOM 2078 C CA . GLU A 1 275 ? -21.605 -13.798 2.320 1.00 95.06 275 GLU A CA 1
ATOM 2079 C C . GLU A 1 275 ? -20.199 -14.402 2.453 1.00 95.06 275 GLU A C 1
ATOM 2081 O O . GLU A 1 275 ? -20.032 -15.436 3.101 1.00 95.06 275 GLU A O 1
ATOM 2086 N N . THR A 1 276 ? -19.189 -13.780 1.839 1.00 94.94 276 THR A N 1
ATOM 2087 C CA . THR A 1 276 ? -17.794 -14.215 1.923 1.00 94.94 276 THR A CA 1
ATOM 2088 C C . THR A 1 276 ? -17.021 -13.507 3.033 1.00 94.94 276 THR A C 1
ATOM 2090 O O . THR A 1 276 ? -15.907 -13.929 3.338 1.00 94.94 276 THR A O 1
ATOM 2093 N N . THR A 1 277 ? -17.594 -12.482 3.673 1.00 97.25 277 THR A N 1
ATOM 2094 C CA . THR A 1 277 ? -17.021 -11.823 4.853 1.00 97.25 277 THR A CA 1
ATOM 2095 C C . THR A 1 277 ? -17.131 -12.722 6.086 1.00 97.25 277 THR A C 1
ATOM 2097 O O . THR A 1 277 ? -18.212 -13.214 6.420 1.00 97.25 277 THR A O 1
ATOM 2100 N N . TRP A 1 278 ? -16.018 -12.942 6.787 1.00 98.06 278 TRP A N 1
ATOM 2101 C CA . TRP A 1 278 ? -15.973 -13.783 7.985 1.00 98.06 278 TRP A CA 1
ATOM 2102 C C . TRP A 1 278 ? -15.983 -12.911 9.236 1.00 98.06 278 TRP A C 1
ATOM 2104 O O . TRP A 1 278 ? -15.207 -11.969 9.344 1.00 98.06 278 TRP A O 1
ATOM 2114 N N . TRP A 1 279 ? -16.857 -13.229 10.188 1.00 98.19 279 TRP A N 1
ATOM 2115 C CA . TRP A 1 279 ? -17.115 -12.406 11.371 1.00 98.19 279 TRP A CA 1
ATOM 2116 C C . TRP A 1 279 ? -16.638 -13.076 12.667 1.00 98.19 279 TRP A C 1
ATOM 2118 O O . TRP A 1 279 ? -16.553 -14.309 12.720 1.00 98.19 279 TRP A O 1
ATOM 2128 N N . PRO A 1 280 ? -16.395 -12.306 13.748 1.00 97.88 280 PRO A N 1
ATOM 2129 C CA . PRO A 1 280 ? -16.218 -12.878 15.077 1.00 97.88 280 PRO A CA 1
ATOM 2130 C C . PRO A 1 280 ? -17.439 -13.700 15.502 1.00 97.88 280 PRO A C 1
ATOM 2132 O O . PRO A 1 280 ? -18.578 -13.411 15.125 1.00 97.88 280 PRO A O 1
ATOM 2135 N N . GLN A 1 281 ? -17.216 -14.711 16.343 1.00 95.81 281 GLN A N 1
ATOM 2136 C CA . GLN A 1 281 ? -18.299 -15.552 16.845 1.00 95.81 281 GLN A CA 1
ATOM 2137 C C . GLN A 1 281 ? -19.371 -14.710 17.557 1.00 95.81 281 GLN A C 1
ATOM 2139 O O . GLN A 1 281 ? -19.080 -13.987 18.507 1.00 95.81 281 GLN A O 1
ATOM 2144 N N . GLY A 1 282 ? -20.626 -14.845 17.118 1.00 95.31 282 GLY A N 1
ATOM 2145 C CA . GLY A 1 282 ? -21.772 -14.155 17.719 1.00 95.31 282 GLY A CA 1
ATOM 2146 C C . GLY A 1 282 ? -21.945 -12.692 17.299 1.00 95.31 282 GLY A C 1
ATOM 2147 O O . GLY A 1 282 ? -22.838 -12.031 17.822 1.00 95.31 282 GLY A O 1
ATOM 2148 N N . PHE A 1 283 ? -21.131 -12.184 16.371 1.00 97.44 283 PHE A N 1
ATOM 2149 C CA . PHE A 1 283 ? -21.317 -10.851 15.805 1.00 97.44 283 PHE A CA 1
ATOM 2150 C C . PHE A 1 283 ? -22.442 -10.853 14.758 1.00 97.44 283 PHE A C 1
ATOM 2152 O O . PHE A 1 283 ? -22.444 -11.680 13.847 1.00 97.44 283 PHE A O 1
ATOM 2159 N N . ASP A 1 284 ? -23.385 -9.918 14.885 1.00 96.38 284 ASP A N 1
ATOM 2160 C CA . ASP A 1 284 ? -24.456 -9.691 13.909 1.00 96.38 284 ASP A CA 1
ATOM 2161 C C . ASP A 1 284 ? -24.157 -8.409 13.106 1.00 96.38 284 ASP A C 1
ATOM 2163 O O . ASP A 1 284 ? -24.321 -7.303 13.637 1.00 96.38 284 ASP A O 1
ATOM 2167 N N . PRO A 1 285 ? -23.720 -8.523 11.836 1.00 96.00 285 PRO A N 1
ATOM 2168 C CA . PRO A 1 285 ? -23.375 -7.361 11.025 1.00 96.00 285 PRO A CA 1
ATOM 2169 C C . PRO A 1 285 ? -24.584 -6.483 10.681 1.00 96.00 285 PRO A C 1
ATOM 2171 O O . PRO A 1 285 ? -24.446 -5.264 10.581 1.00 96.00 285 PRO A O 1
ATOM 2174 N N . ALA A 1 286 ? -25.782 -7.059 10.545 1.00 94.19 286 ALA A N 1
ATOM 2175 C CA . ALA A 1 286 ? -26.983 -6.279 10.261 1.00 94.19 286 ALA A CA 1
ATOM 2176 C C . ALA A 1 286 ? -27.384 -5.431 11.478 1.00 94.19 286 ALA A C 1
ATOM 2178 O O . ALA A 1 286 ? -27.708 -4.250 11.334 1.00 94.19 286 ALA A O 1
ATOM 2179 N N . ALA A 1 287 ? -27.296 -5.997 12.687 1.00 94.81 287 ALA A N 1
ATOM 2180 C CA . ALA A 1 287 ? -27.537 -5.254 13.926 1.00 94.81 287 ALA A CA 1
ATOM 2181 C C . ALA A 1 287 ? -26.489 -4.154 14.178 1.00 94.81 287 ALA A C 1
ATOM 2183 O O . ALA A 1 287 ? -26.807 -3.134 14.790 1.00 94.81 287 ALA A O 1
ATOM 2184 N N . ALA A 1 288 ? -25.261 -4.334 13.682 1.00 93.69 288 ALA A N 1
ATOM 2185 C CA . ALA A 1 288 ? -24.184 -3.348 13.762 1.00 93.69 288 ALA A CA 1
ATOM 2186 C C . ALA A 1 288 ? -24.284 -2.212 12.716 1.00 93.69 288 ALA A C 1
ATOM 2188 O O . ALA A 1 288 ? -23.427 -1.331 12.692 1.00 93.69 288 ALA A O 1
ATOM 2189 N N . GLY A 1 289 ? -25.328 -2.197 11.874 1.00 91.88 289 GLY A N 1
ATOM 2190 C CA . GLY A 1 289 ? -25.586 -1.121 10.910 1.00 91.88 289 GLY A CA 1
ATOM 2191 C C . GLY A 1 289 ? -24.898 -1.288 9.554 1.00 91.88 289 GLY A C 1
ATOM 2192 O O . GLY A 1 289 ? -24.886 -0.340 8.766 1.00 91.88 289 GLY A O 1
ATOM 2193 N N . LEU A 1 290 ? -24.349 -2.472 9.266 1.00 95.56 290 LEU A N 1
ATOM 2194 C CA . LEU A 1 290 ? -23.793 -2.780 7.955 1.00 95.56 290 LEU A CA 1
ATOM 2195 C C . LEU A 1 290 ? -24.881 -3.161 6.953 1.00 95.56 290 LEU A C 1
ATOM 2197 O O . LEU A 1 290 ? -25.920 -3.727 7.297 1.00 95.56 290 LEU A O 1
ATOM 2201 N N . SER A 1 291 ? -24.584 -2.923 5.681 1.00 96.06 291 SER A N 1
ATOM 2202 C CA . SER A 1 291 ? -25.436 -3.306 4.558 1.00 96.06 291 SER A CA 1
ATOM 2203 C C . SER A 1 291 ? -24.805 -4.430 3.740 1.00 96.06 291 SER A C 1
ATOM 2205 O O . SER A 1 291 ? -23.589 -4.493 3.579 1.00 96.06 291 SER A O 1
ATOM 2207 N N . ILE A 1 292 ? -25.632 -5.341 3.229 1.00 94.56 292 ILE A N 1
ATOM 2208 C CA . ILE A 1 292 ? -25.165 -6.359 2.284 1.00 94.56 292 ILE A CA 1
ATOM 2209 C C . ILE A 1 292 ? -24.884 -5.654 0.953 1.00 94.56 292 ILE A C 1
ATOM 2211 O O . ILE A 1 292 ? -25.705 -4.855 0.492 1.00 94.56 292 ILE A O 1
ATOM 2215 N N . ALA A 1 293 ? -23.718 -5.913 0.366 1.00 88.81 293 ALA A N 1
ATOM 2216 C CA . ALA A 1 293 ? -23.351 -5.378 -0.934 1.00 88.81 293 ALA A CA 1
ATOM 2217 C C . ALA A 1 293 ? -24.325 -5.873 -2.024 1.00 88.81 293 ALA A C 1
ATOM 2219 O O . ALA A 1 293 ? -24.791 -7.011 -1.945 1.00 88.81 293 ALA A O 1
ATOM 2220 N N . PRO A 1 294 ? -24.659 -5.025 -3.012 1.00 74.81 294 PRO A N 1
ATOM 2221 C CA . PRO A 1 294 ? -25.568 -5.390 -4.096 1.00 74.81 294 PRO A CA 1
ATOM 2222 C C . PRO A 1 294 ? -24.994 -6.450 -5.041 1.00 74.81 294 PRO A C 1
ATOM 2224 O O . PRO A 1 294 ? -23.748 -6.526 -5.174 1.00 74.81 294 PRO A O 1
#

Foldseek 3Di:
DDPVVVVVVVVVVVVVVVVVVVVVVVVVVVVVVVCCLPCVQVVCCCVPVPPVVVVVDDPVVSVVSSVVVSVVVVVVVVVVVVVVVVVVVVVVVVVVVVVVVVVVVVVVVVVLVVLLVCLVVQCPDPDPVSVLVSLVSLLVSCVVDVPCVQVSLAVLLVSQCVVFFPQDDPPDDGCVPPDLVPDDACCVVPVSSLSSLVSNQQDDPDPPDPDDDHAHENDRGACDNREQDLGECALHEHALYEHACHEPHQYEQELYECENYHCHNYQQAAYEYEPNRHHYPPDDCVVSHYDYDD

Nearest PDB structures (foldseek):
  6omx-assembly1_A  TM=6.742E-01  e=2.885E-06  Nostoc sp. PCC 7120 = FACHB-418
  2o6w-assembly1_A  TM=9.968E-01  e=4.961E-04  Cyanothece
  6uvi-assembly1_A  TM=6.237E-01  e=3.894E-04  Nostoc sp. PCC 7120 = FACHB-418
  4yei-assembly3_C  TM=5.372E-01  e=3.056E-04  synthetic construct
  5dn0-assembly1_A-2  TM=5.032E-01  e=1.158E-03  synthetic construct

Sequence (294 aa):
MNAADHMTKGRRMSTSRRAITVALLASLALLAFVACIAFLPALVIRVDIGSSRVKTMSATEYATAVNSIGGSLLQGIAGAAVLTSAYGAWRQLSHNIQAGRSQRELDRLGQITDRFGRSVEQLGSTNDSVRLGGIYAFDRIAAESPDDRDPIVNLLAAYVRKESPWPPGPSARCPADDPIDQVPPLRVRAVDVQAALTVLCRWGPKVDSSDYWPTVDLSDADLRMANLSGGSLWRVRLNGANLARANLVKADLRGADLTETILLETDFQDAVYDETTWWPQGFDPAAAGLSIAP

Organism: NCBI:txid2945988

Secondary structure (DSSP, 8-state):
--THHHHHHHHHHHHHHHHHHHHHHHHHHHHHHHHHHHHHHHHHHHHHS-HHHHTTS-HHHHHHHHHHHHHHHHHHHHHHHHHHHHHHHHHHHHHHHHHHHHHHHHHHHHHHHHHHHHHHHHHT-S-HHHHHHHHHHHHHHHHH-GGGHHHHHHHHHHHHHHHSBSSPPTTS--TTSS-TTTSPPHHHH-HHHHHHHHHHTT----TT-----PPPB-TTBB-TT-B-TT-B-TT-B-TT-B-TT-B-TT-B-TT-B-TT-B-TT-B-TT-EE-TT-B--TT--TTTTT-EE--

pLDDT: mean 84.27, std 13.7, range [47.16, 98.5]

Solvent-accessible surface area (backbone atoms only — not comparable to full-atom values): 15375 Å² total; per-residue (Å²): 138,66,75,71,60,59,58,54,52,53,54,56,52,53,54,50,53,52,52,51,53,51,52,53,52,51,52,53,51,51,52,54,49,54,50,45,59,70,48,45,35,59,49,50,51,45,67,75,64,33,70,77,53,61,75,72,51,55,75,68,59,52,51,52,54,35,50,51,48,38,52,53,52,53,52,54,50,51,52,51,52,50,52,52,50,52,49,49,50,51,52,52,49,54,52,50,57,56,55,51,55,66,48,51,54,55,54,48,54,51,50,51,53,51,52,51,52,52,23,55,56,25,54,72,42,93,45,66,73,45,21,42,52,13,51,57,45,47,49,52,46,38,71,78,30,71,86,52,30,49,63,50,46,52,49,46,25,51,47,37,32,70,79,29,42,29,76,50,55,96,87,46,78,53,67,85,77,47,61,78,87,74,58,66,47,23,63,75,77,36,48,52,48,43,47,37,48,50,46,56,20,66,62,50,69,54,97,84,52,94,59,90,66,72,72,41,55,42,42,28,15,50,38,41,31,31,77,41,56,60,20,31,35,56,41,23,33,29,35,46,11,32,32,34,48,14,35,29,35,44,15,34,35,34,41,12,31,29,37,67,31,40,62,55,76,39,39,29,50,68,11,30,30,44,95,61,34,40,61,28,90,90,65,56,58,65,84,58,47,36,40,75,58,132

InterPro domains:
  IPR001646 Pentapeptide repeat [PF00805] (238-271)

Mean predicted aligned error: 13.84 Å

Radius of gyration: 40.25 Å; Cα contacts (8 Å, |Δi|>4): 390; chains: 1; bounding box: 83×45×119 Å